Protein AF-A0A9D8QV80-F1 (afdb_monomer)

Mean predicted aligned error: 13.55 Å

Secondary structure (DSSP, 8-state):
----TTTT-TT-----SHHHHHHHHHHHSEEESS--SSTT-SHHHHS-GGGT--TT-S---HHHHHHHHHHTSSEEEEEEEGGGEEEEEEHHHHHHHHHHHHTSGGG---HHHHHHHHHHHHHSEEEHHHHHHHHT--HHHHHHHHHHHHHTTS-EEEEEEEEEETTTTEEEEEEEEEEE-THHHH---TTS---------------PPPPPPPPP--------------------------S----S---SSS------GGGSS-SS-HHHHHHHHHHHHHHH-TT--HHHHHHHH-

Sequence (298 aa):
MSIDKHAGNPFGVRVVNAESMLRAIREMGIVPFFENAIPGYSIEEMTPPEFWFDGDSDTLGPWDWKVDCVQSGDVAYGKFLWNGKAAFATAQWYRELMNYRRSLPKYEPDAAGRKILDYVDANGSIASKDIRRLLGLKKSGADAACARLQMQCRLLVGDIARVYRGPDLHYVGWQLATFCAPEGIVGGIPDQVGYDGIGGYDGKGGYDGKGGYDGKG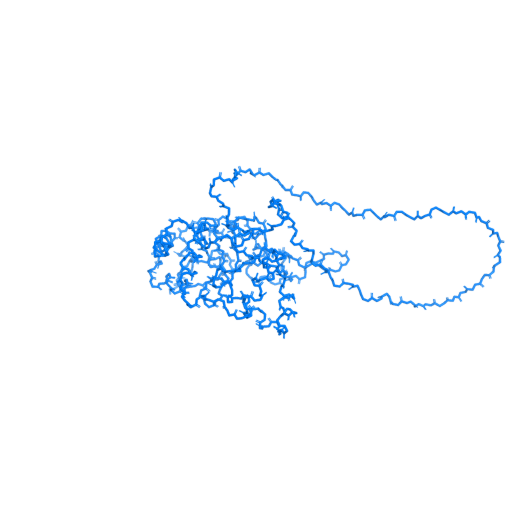GYDGKGGYDGKGGYDGKGGYDGMVGPCGKRPRLLGPGGFPFVDEEEQGPGHSPEESYRLLNAHIQSVAPAATPALIAKMLG

Radius of gyration: 24.13 Å; Cα contacts (8 Å, |Δi|>4): 401; chains: 1; bounding box: 84×47×61 Å

pLDDT: mean 72.85, std 26.46, range [24.66, 97.38]

Solvent-accessible surface area (backbone atoms only — not comparable to full-atom values): 18021 Å² total; per-residue (Å²): 132,83,76,64,75,63,81,39,44,70,76,72,62,65,34,84,50,39,67,44,42,45,50,48,37,62,75,53,26,59,35,34,47,47,78,59,81,36,72,36,54,15,52,46,56,29,27,59,70,77,47,77,71,56,92,84,53,98,65,80,26,67,86,52,26,50,39,58,38,43,69,69,54,63,43,48,36,38,22,50,28,40,95,53,36,47,28,39,19,25,36,72,52,42,37,30,51,30,39,33,37,60,73,38,81,90,41,62,73,51,76,71,42,46,56,52,49,55,46,22,59,78,61,54,46,46,39,66,73,51,47,18,62,77,68,74,38,57,68,70,55,31,54,50,49,51,31,52,33,14,55,25,52,58,34,27,54,59,46,58,42,81,39,58,47,73,99,80,57,44,72,70,88,44,72,50,53,29,31,17,48,43,56,85,61,49,51,69,60,99,85,69,77,82,92,71,87,86,77,84,81,74,80,82,71,80,82,76,76,83,74,83,82,82,87,80,83,90,80,90,80,83,85,87,80,90,82,83,85,86,79,84,76,75,80,78,76,76,81,76,78,67,78,74,81,77,63,89,71,78,81,64,94,73,60,75,68,87,65,61,80,79,79,72,40,89,80,66,55,38,69,54,26,49,50,50,52,52,54,49,48,29,74,59,29,80,81,40,44,74,69,37,46,50,57,44,61,94

Nearest PDB structures (foldseek):
  2a61-assembly2_C  TM=6.786E-01  e=1.295E-01  Thermotoga maritima
  2a61-assembly2_D  TM=6.559E-01  e=1.037E-01  Thermotoga maritima
  4zzl-assembly1_A  TM=5.709E-01  e=1.037E-01  Pseudomonas aeruginosa
  4zzl-assembly1_B  TM=5.914E-01  e=1.368E-01  Pseudomonas aeruginosa
  2nyx-assembly2_D  TM=5.599E-01  e=9.513E-01  Mycobacterium tuberculosis H37Rv

Structure (mmCIF, N/CA/C/O backbone):
data_AF-A0A9D8QV80-F1
#
_entry.id   AF-A0A9D8QV80-F1
#
loop_
_atom_site.group_PDB
_atom_site.id
_atom_site.type_symbol
_atom_site.label_atom_id
_atom_site.label_alt_id
_atom_site.label_comp_id
_atom_site.label_asym_id
_atom_site.label_entity_id
_atom_site.label_seq_id
_atom_site.pdbx_PDB_ins_code
_atom_site.Cartn_x
_atom_site.Cartn_y
_atom_site.Cartn_z
_atom_site.occupancy
_atom_site.B_iso_or_equiv
_atom_site.auth_seq_id
_atom_site.auth_comp_id
_atom_site.auth_asym_id
_atom_site.auth_atom_id
_atom_site.pdbx_PDB_model_num
ATOM 1 N N . MET A 1 1 ? 2.441 18.650 29.631 1.00 33.44 1 MET A N 1
ATOM 2 C CA . MET A 1 1 ? 1.947 17.261 29.566 1.00 33.44 1 MET A CA 1
ATOM 3 C C . MET A 1 1 ? 2.385 16.695 28.229 1.00 33.44 1 MET A C 1
ATOM 5 O O . MET A 1 1 ? 1.834 17.105 27.217 1.00 33.44 1 MET A O 1
ATOM 9 N N . SER A 1 2 ? 3.427 15.859 28.206 1.00 32.69 2 SER A N 1
ATOM 10 C CA . SER A 1 2 ? 3.715 15.049 27.018 1.00 32.69 2 SER A CA 1
ATOM 11 C C . SER A 1 2 ? 2.553 14.085 26.852 1.00 32.69 2 SER A C 1
ATOM 13 O O . SER A 1 2 ? 2.307 13.277 27.742 1.00 32.69 2 SER A O 1
ATOM 15 N N . ILE A 1 3 ? 1.812 14.216 25.756 1.00 37.91 3 ILE A N 1
ATOM 16 C CA . ILE A 1 3 ? 0.926 13.148 25.304 1.00 37.91 3 ILE A CA 1
ATOM 17 C C . ILE A 1 3 ? 1.865 11.993 24.973 1.00 37.91 3 ILE A C 1
ATOM 19 O O . ILE A 1 3 ? 2.746 12.140 24.125 1.00 37.91 3 ILE A O 1
ATOM 23 N N . ASP A 1 4 ? 1.749 10.904 25.721 1.00 41.00 4 ASP A N 1
ATOM 24 C CA . ASP A 1 4 ? 2.509 9.695 25.461 1.00 41.00 4 ASP A CA 1
ATOM 25 C C . ASP A 1 4 ? 2.092 9.176 24.079 1.00 41.00 4 ASP A C 1
ATOM 27 O O . ASP A 1 4 ? 0.971 8.703 23.887 1.00 41.00 4 ASP A O 1
ATOM 31 N N . LYS A 1 5 ? 2.966 9.361 23.084 1.00 43.28 5 LYS A N 1
ATOM 32 C CA . LYS A 1 5 ? 2.684 9.060 21.671 1.00 43.28 5 LYS A CA 1
ATOM 33 C C . LYS A 1 5 ? 2.485 7.560 21.427 1.00 43.28 5 LYS A C 1
ATOM 35 O O . LYS A 1 5 ? 2.023 7.173 20.362 1.00 43.28 5 LYS A O 1
ATOM 40 N N . HIS A 1 6 ? 2.794 6.728 22.421 1.00 45.84 6 HIS A N 1
ATOM 41 C CA . HIS A 1 6 ? 2.634 5.278 22.376 1.00 45.84 6 HIS A CA 1
ATOM 42 C C . HIS A 1 6 ? 1.339 4.785 23.038 1.00 45.84 6 HIS A C 1
ATOM 44 O O . HIS A 1 6 ? 0.992 3.614 22.891 1.00 45.84 6 HIS A O 1
ATOM 50 N N . ALA A 1 7 ? 0.577 5.663 23.704 1.00 43.72 7 ALA A N 1
ATOM 51 C CA . ALA A 1 7 ? -0.678 5.307 24.377 1.00 43.72 7 ALA A CA 1
ATOM 52 C C . ALA A 1 7 ? -1.831 4.951 23.414 1.00 43.72 7 ALA A C 1
ATOM 54 O O . ALA A 1 7 ? -2.926 4.615 23.861 1.00 43.72 7 ALA A O 1
ATOM 55 N N . GLY A 1 8 ? -1.598 5.035 22.100 1.00 51.31 8 GLY A N 1
ATOM 56 C CA . GLY A 1 8 ? -2.576 4.738 21.056 1.00 51.31 8 GLY A CA 1
ATOM 57 C C . GLY A 1 8 ? -2.435 3.368 20.400 1.00 51.31 8 GLY A C 1
ATOM 58 O O . GLY A 1 8 ? -3.256 3.071 19.546 1.00 51.31 8 GLY A O 1
ATOM 59 N N . ASN A 1 9 ? -1.431 2.549 20.747 1.00 60.12 9 ASN A N 1
ATOM 60 C CA . ASN A 1 9 ? -1.244 1.241 20.115 1.00 60.12 9 ASN A CA 1
ATOM 61 C C . ASN A 1 9 ? -2.362 0.278 20.553 1.00 60.12 9 ASN A C 1
ATOM 63 O O . ASN A 1 9 ? -2.325 -0.208 21.687 1.00 60.12 9 ASN A O 1
ATOM 67 N N . PRO A 1 10 ? -3.334 -0.034 19.682 1.00 55.81 10 PRO A N 1
ATOM 68 C CA . PRO A 1 10 ? -4.526 -0.768 20.090 1.00 55.81 10 PRO A CA 1
ATOM 69 C C . PRO A 1 10 ? -4.238 -2.233 20.457 1.00 55.81 10 PRO A C 1
ATOM 71 O O . PRO A 1 10 ? -5.075 -2.873 21.088 1.00 55.81 10 PRO A O 1
ATOM 74 N N . PHE A 1 11 ? -3.043 -2.746 20.133 1.00 56.25 11 PHE A N 1
ATOM 75 C CA . PHE A 1 11 ? -2.636 -4.130 20.397 1.00 56.25 11 PHE A CA 1
ATOM 76 C C . PHE A 1 11 ? -1.376 -4.274 21.257 1.00 56.25 11 PHE A C 1
ATOM 78 O O . PHE A 1 11 ? -0.951 -5.392 21.542 1.00 56.25 11 PHE A O 1
ATOM 85 N N . GLY A 1 12 ? -0.724 -3.171 21.635 1.00 67.50 12 GLY A N 1
ATOM 86 C CA . GLY A 1 12 ? 0.619 -3.226 22.224 1.00 67.50 12 GLY A CA 1
ATOM 87 C C . GLY A 1 12 ? 1.672 -3.852 21.291 1.00 67.50 12 GLY A C 1
ATOM 88 O O . GLY A 1 12 ? 2.722 -4.297 21.756 1.00 67.50 12 GLY A O 1
ATOM 89 N N . VAL A 1 13 ? 1.402 -3.912 19.980 1.00 75.62 13 VAL A N 1
ATOM 90 C CA . VAL A 1 13 ? 2.302 -4.498 18.979 1.00 75.62 13 VAL A CA 1
ATOM 91 C C . VAL A 1 13 ? 3.505 -3.591 18.777 1.00 75.62 13 VAL A C 1
ATOM 93 O O . VAL A 1 13 ? 3.387 -2.489 18.248 1.00 75.62 13 VAL A O 1
ATOM 96 N N . ARG A 1 14 ? 4.678 -4.055 19.201 1.00 88.69 14 ARG A N 1
ATOM 97 C CA . ARG A 1 14 ? 5.945 -3.350 19.001 1.00 88.69 14 ARG A CA 1
ATOM 98 C C . ARG A 1 14 ? 6.643 -3.922 17.770 1.00 88.69 14 ARG A C 1
ATOM 100 O O . ARG A 1 14 ? 7.025 -5.092 17.773 1.00 88.69 14 ARG A O 1
ATOM 107 N N . VAL A 1 15 ? 6.809 -3.104 16.736 1.00 92.94 15 VAL A N 1
ATOM 108 C CA . VAL A 1 15 ? 7.476 -3.498 15.489 1.00 92.94 15 VAL A CA 1
ATOM 109 C C . VAL A 1 15 ? 8.975 -3.239 15.627 1.00 92.94 15 VAL A C 1
ATOM 111 O O . VAL A 1 15 ? 9.398 -2.099 15.767 1.00 92.94 15 VAL A O 1
ATOM 114 N N . VAL A 1 16 ? 9.781 -4.299 15.638 1.00 92.75 16 VAL A N 1
ATOM 115 C CA . VAL A 1 16 ? 11.243 -4.242 15.871 1.00 92.75 16 VAL A CA 1
ATOM 116 C C . VAL A 1 16 ? 12.055 -5.052 14.858 1.00 92.75 16 VAL A C 1
ATOM 118 O O . VAL A 1 16 ? 13.277 -5.114 14.947 1.00 92.75 16 VAL A O 1
AT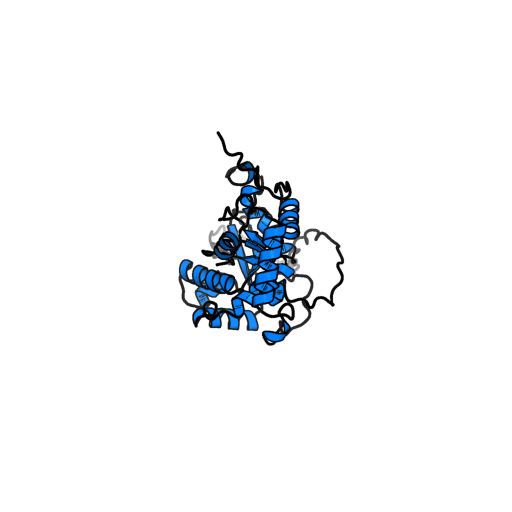OM 121 N N . ASN A 1 17 ? 11.375 -5.737 13.939 1.00 92.12 17 ASN A N 1
ATOM 122 C CA . ASN A 1 17 ? 11.943 -6.541 12.860 1.00 92.12 17 ASN A CA 1
ATOM 123 C C . ASN A 1 17 ? 10.845 -6.880 11.831 1.00 92.12 17 ASN A C 1
ATOM 125 O O . ASN A 1 17 ? 9.663 -6.601 12.050 1.00 92.12 17 ASN A O 1
ATOM 129 N N . ALA A 1 18 ? 11.213 -7.537 10.728 1.00 92.06 18 ALA A N 1
ATOM 130 C CA . ALA A 1 18 ? 10.261 -7.954 9.696 1.00 92.06 18 ALA A CA 1
ATOM 131 C C . ALA A 1 18 ? 9.165 -8.908 10.194 1.00 92.06 18 ALA A C 1
ATOM 133 O O . ALA A 1 18 ? 8.022 -8.797 9.762 1.00 92.06 18 ALA A O 1
ATOM 134 N N . GLU A 1 19 ? 9.474 -9.810 11.125 1.00 92.31 19 GLU A N 1
ATOM 135 C CA . GLU A 1 19 ? 8.496 -10.765 11.657 1.00 92.31 19 GLU A CA 1
ATOM 136 C C . GLU A 1 19 ? 7.396 -10.062 12.467 1.00 92.31 19 GLU A C 1
ATOM 138 O O . GLU A 1 19 ? 6.205 -10.264 12.224 1.00 92.31 19 GLU A O 1
ATOM 143 N N . SER A 1 20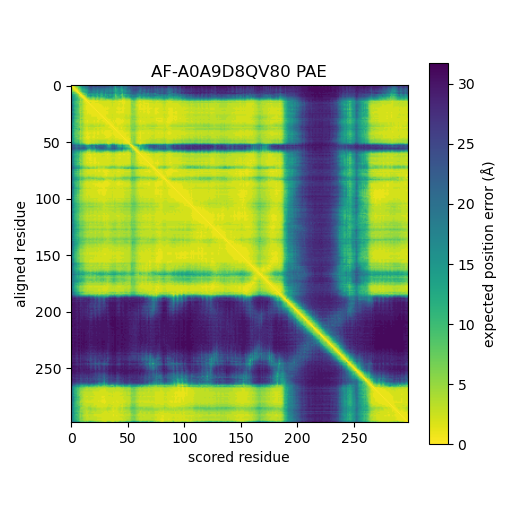 ? 7.786 -9.181 13.390 1.00 93.81 20 SER A N 1
ATOM 144 C CA . SER A 1 20 ? 6.852 -8.361 14.172 1.00 93.81 20 SER A CA 1
ATOM 145 C C . SER A 1 20 ? 6.070 -7.382 13.293 1.00 93.81 20 SER A C 1
ATOM 147 O O . SER A 1 20 ? 4.885 -7.163 13.541 1.00 93.81 20 SER A O 1
ATOM 149 N N . MET A 1 21 ? 6.682 -6.858 12.225 1.00 95.00 21 MET A N 1
ATOM 150 C CA . MET A 1 21 ? 5.995 -6.039 11.225 1.00 95.00 21 MET A CA 1
ATOM 151 C C . MET A 1 21 ? 4.931 -6.840 10.460 1.00 95.00 21 MET A C 1
ATOM 153 O O . MET A 1 21 ? 3.791 -6.392 10.344 1.00 95.00 21 MET A O 1
ATOM 157 N N . LEU A 1 22 ? 5.264 -8.041 9.979 1.00 92.62 22 LEU A N 1
ATOM 158 C CA . LEU A 1 22 ? 4.324 -8.917 9.276 1.00 92.62 22 LEU A CA 1
ATOM 159 C C . LEU A 1 22 ? 3.173 -9.359 10.186 1.00 92.62 22 LEU A C 1
ATOM 161 O O . LEU A 1 22 ? 2.017 -9.385 9.761 1.00 92.62 22 LEU A O 1
ATOM 165 N N . ARG A 1 23 ? 3.467 -9.649 11.458 1.00 91.69 23 ARG A N 1
ATOM 166 C CA . ARG A 1 23 ? 2.446 -9.920 12.475 1.00 91.69 23 ARG A CA 1
ATOM 167 C C . ARG A 1 23 ? 1.503 -8.728 12.655 1.00 91.69 23 ARG A C 1
ATOM 169 O O . ARG A 1 23 ? 0.293 -8.927 12.614 1.00 91.69 23 ARG A O 1
ATOM 176 N N . ALA A 1 24 ? 2.040 -7.511 12.775 1.00 93.44 24 ALA A N 1
ATOM 177 C CA . ALA A 1 24 ? 1.237 -6.292 12.875 1.00 93.44 24 ALA A CA 1
ATOM 178 C C . ALA A 1 24 ? 0.295 -6.134 11.670 1.00 93.44 24 ALA A C 1
ATOM 180 O O . ALA A 1 24 ? -0.893 -5.872 11.837 1.00 93.44 24 ALA A O 1
ATOM 181 N N . ILE A 1 25 ? 0.801 -6.366 10.453 1.00 94.38 25 ILE A N 1
ATOM 182 C CA . ILE A 1 25 ? 0.002 -6.313 9.219 1.00 94.38 25 ILE A CA 1
ATOM 183 C C . ILE A 1 25 ? -1.150 -7.325 9.262 1.00 94.38 25 ILE A C 1
ATOM 185 O O . ILE A 1 25 ? -2.280 -6.979 8.918 1.00 94.38 25 ILE A O 1
ATOM 189 N N . ARG A 1 26 ? -0.880 -8.563 9.691 1.00 90.69 26 ARG A N 1
ATOM 190 C CA . ARG A 1 26 ? -1.886 -9.632 9.764 1.00 90.69 26 ARG A CA 1
ATOM 191 C C . ARG A 1 26 ? -2.964 -9.357 10.811 1.00 90.69 26 ARG A C 1
ATOM 193 O O . ARG A 1 26 ? -4.135 -9.583 10.528 1.00 90.69 26 ARG A O 1
ATOM 200 N N . GLU A 1 27 ? -2.584 -8.850 11.981 1.00 90.00 27 GLU A N 1
ATOM 201 C CA . GLU A 1 27 ? -3.523 -8.527 13.064 1.00 90.00 27 GLU A CA 1
ATOM 202 C C . GLU A 1 27 ? -4.375 -7.291 12.733 1.00 90.00 27 GLU A C 1
ATOM 204 O O . GLU A 1 27 ? -5.587 -7.289 12.943 1.00 90.00 27 GLU A O 1
ATOM 209 N N . MET A 1 28 ? -3.769 -6.250 12.157 1.00 92.25 28 MET A N 1
ATOM 210 C CA . MET A 1 28 ? -4.477 -5.008 11.826 1.00 92.25 28 MET A CA 1
ATOM 211 C C . MET A 1 28 ? -5.274 -5.097 10.529 1.00 92.25 28 MET A C 1
ATOM 213 O O . MET A 1 28 ? -6.226 -4.341 10.336 1.00 92.25 28 MET A O 1
ATOM 217 N N . GLY A 1 29 ? -4.903 -5.996 9.622 1.00 93.75 29 GLY A N 1
ATOM 218 C CA . GLY A 1 29 ? -5.615 -6.251 8.380 1.00 93.75 29 GLY A CA 1
ATOM 219 C C . GLY A 1 29 ? -5.354 -5.232 7.270 1.00 93.75 29 GLY A C 1
ATOM 220 O O . GLY A 1 29 ? -5.040 -5.628 6.154 1.00 93.75 29 GLY A O 1
ATOM 221 N N . ILE A 1 30 ? -5.437 -3.935 7.561 1.00 95.25 30 ILE A N 1
ATOM 222 C CA . ILE A 1 30 ? -5.002 -2.840 6.685 1.00 95.25 30 ILE A CA 1
ATOM 223 C C . ILE A 1 30 ? -4.237 -1.827 7.528 1.00 95.25 30 ILE A C 1
ATOM 225 O O . ILE A 1 30 ? -4.759 -1.317 8.508 1.00 95.25 30 ILE A O 1
ATOM 229 N N . VAL A 1 31 ? -2.983 -1.542 7.185 1.00 95.38 31 VAL A N 1
ATOM 230 C CA . VAL A 1 31 ? -2.118 -0.710 8.026 1.00 95.38 31 VAL A CA 1
ATOM 231 C C . VAL A 1 31 ? -1.344 0.320 7.197 1.00 95.38 31 VAL A C 1
ATOM 233 O O . VAL A 1 31 ? -0.595 -0.037 6.280 1.00 95.38 31 VAL A O 1
ATOM 236 N N . PRO A 1 32 ? -1.508 1.619 7.493 1.00 96.06 32 PRO A N 1
ATOM 237 C CA . PRO A 1 32 ? -0.668 2.685 6.960 1.00 96.06 32 PRO A CA 1
ATOM 238 C C . PRO A 1 32 ? 0.801 2.491 7.347 1.00 96.06 32 PRO A C 1
ATOM 240 O O . PRO A 1 32 ? 1.122 2.154 8.484 1.00 96.06 32 PRO A O 1
ATOM 243 N N . PHE A 1 33 ? 1.721 2.747 6.418 1.00 95.62 33 PHE A N 1
ATOM 244 C CA . PHE A 1 33 ? 3.153 2.695 6.725 1.00 95.62 33 PHE A CA 1
ATOM 245 C C . PHE A 1 33 ? 3.595 3.875 7.606 1.00 95.62 33 PHE A C 1
ATOM 247 O O . PHE A 1 33 ? 4.462 3.710 8.455 1.00 95.62 33 PHE A O 1
ATOM 254 N N . PHE A 1 34 ? 2.957 5.034 7.426 1.00 93.94 34 PHE A N 1
ATOM 255 C CA . PHE A 1 34 ? 3.242 6.281 8.140 1.00 93.94 34 PHE A CA 1
ATOM 256 C C . PHE A 1 34 ? 2.053 6.749 8.975 1.00 93.94 34 PHE A C 1
ATOM 258 O O . PHE A 1 34 ? 0.907 6.383 8.678 1.00 93.94 34 PHE A O 1
ATOM 265 N N . GLU A 1 35 ? 2.326 7.638 9.930 1.00 92.19 35 GLU A N 1
ATOM 266 C CA . GLU A 1 35 ? 1.330 8.314 10.759 1.00 92.19 35 GLU A CA 1
ATOM 267 C C . GLU A 1 35 ? 0.197 8.886 9.892 1.00 92.19 35 GLU A C 1
ATOM 269 O O . GLU A 1 35 ? 0.385 9.399 8.772 1.00 92.19 35 GLU A O 1
ATOM 274 N N . ASN A 1 36 ? -1.033 8.764 10.384 1.00 91.06 36 ASN A N 1
ATOM 275 C CA . ASN A 1 36 ? -2.227 9.162 9.654 1.00 91.06 36 ASN A CA 1
ATOM 276 C C . ASN A 1 36 ? -3.262 9.832 10.570 1.00 91.06 36 ASN A C 1
ATOM 278 O O . ASN A 1 36 ? -2.940 10.344 11.630 1.00 91.06 36 ASN A O 1
ATOM 282 N N . ALA A 1 37 ? -4.504 9.939 10.097 1.00 88.25 37 ALA A N 1
ATOM 283 C CA . ALA A 1 37 ? -5.563 10.623 10.829 1.00 88.25 37 ALA A CA 1
ATOM 284 C C . ALA A 1 37 ? -6.061 9.842 12.063 1.00 88.25 37 ALA A C 1
ATOM 286 O O . ALA A 1 37 ? -6.698 10.439 12.925 1.00 88.25 37 ALA A O 1
ATOM 287 N N . ILE A 1 38 ? -5.806 8.534 12.123 1.00 91.00 38 ILE A N 1
ATOM 288 C CA . ILE A 1 38 ? -6.145 7.636 13.225 1.00 91.00 38 ILE A CA 1
ATOM 289 C C . ILE A 1 38 ? -4.878 7.461 14.084 1.00 91.00 38 ILE A C 1
ATOM 291 O O . ILE A 1 38 ? -3.922 6.851 13.605 1.00 91.00 38 ILE A O 1
ATOM 295 N N . PRO A 1 39 ? -4.850 7.988 15.323 1.00 88.62 39 PRO A N 1
ATOM 296 C CA . PRO A 1 39 ? -3.681 7.889 16.197 1.00 88.62 39 PRO A CA 1
ATOM 297 C C . PRO A 1 39 ? -3.342 6.443 16.563 1.00 88.62 39 PRO A C 1
ATOM 299 O O . PRO A 1 39 ? -4.241 5.647 16.835 1.00 88.62 39 PRO A O 1
ATOM 302 N N . GLY A 1 40 ? -2.050 6.123 16.612 1.00 88.31 40 GLY A N 1
ATOM 303 C CA . GLY A 1 40 ? -1.524 4.800 16.951 1.00 88.31 40 GLY A CA 1
ATOM 304 C C . GLY A 1 40 ? -1.767 3.729 15.885 1.00 88.31 40 GLY A C 1
ATOM 305 O O . GLY A 1 40 ? -1.532 2.550 16.145 1.00 88.31 40 GLY A O 1
ATOM 306 N N . TYR A 1 41 ? -2.239 4.116 14.695 1.00 92.06 41 TYR A N 1
ATOM 307 C CA . TYR A 1 41 ? -2.668 3.200 13.640 1.00 92.06 41 TYR A CA 1
ATOM 308 C C . TYR A 1 41 ? -1.727 3.242 12.435 1.00 92.06 41 TYR A C 1
ATOM 310 O O . TYR A 1 41 ? -2.145 3.497 11.307 1.00 92.06 41 TYR A O 1
ATOM 318 N N . SER A 1 42 ? -0.433 3.024 12.657 1.00 94.62 42 SER A N 1
ATOM 319 C CA . SER A 1 42 ? 0.555 2.944 11.580 1.00 94.62 42 SER A CA 1
ATOM 320 C C . SER A 1 42 ? 1.791 2.148 11.985 1.00 94.62 42 SER A C 1
ATOM 322 O O . SER A 1 42 ? 2.101 2.026 13.170 1.00 94.62 42 SER A O 1
ATOM 324 N N . ILE A 1 43 ? 2.522 1.623 10.994 1.00 95.38 43 ILE A N 1
ATOM 325 C CA . ILE A 1 43 ? 3.827 0.984 11.232 1.00 95.38 43 ILE A CA 1
ATOM 326 C C . ILE A 1 43 ? 4.777 1.966 11.922 1.00 95.38 43 ILE A C 1
ATOM 328 O O . ILE A 1 43 ? 5.438 1.582 12.880 1.00 95.38 43 ILE A O 1
ATOM 332 N N . GLU A 1 44 ? 4.811 3.225 11.481 1.00 93.81 44 GLU A N 1
ATOM 333 C CA . GLU A 1 44 ? 5.606 4.292 12.095 1.00 93.81 44 GLU A CA 1
ATOM 334 C C . GLU A 1 44 ? 5.364 4.436 13.597 1.00 93.81 44 GLU A C 1
ATOM 336 O O . GLU A 1 44 ? 6.315 4.343 14.367 1.00 93.81 44 GLU A O 1
ATOM 341 N N . GLU A 1 45 ? 4.111 4.567 14.027 1.00 92.38 45 GLU A N 1
ATOM 342 C CA . GLU A 1 45 ? 3.775 4.777 15.442 1.00 92.38 45 GLU A CA 1
ATOM 343 C C . GLU A 1 45 ? 3.999 3.528 16.316 1.00 92.38 45 GLU A C 1
ATOM 345 O O . GLU A 1 45 ? 4.252 3.643 17.518 1.00 92.38 45 GLU A O 1
ATOM 350 N N . MET A 1 46 ? 3.933 2.332 15.720 1.00 92.44 46 MET A N 1
ATOM 351 C CA . MET A 1 46 ? 4.228 1.054 16.385 1.00 92.44 46 MET A CA 1
ATOM 352 C C . MET A 1 46 ? 5.722 0.703 16.410 1.00 92.44 46 MET A C 1
ATOM 354 O O . MET A 1 46 ? 6.120 -0.259 17.078 1.00 92.44 46 MET A O 1
ATOM 358 N N . THR A 1 47 ? 6.547 1.446 15.674 1.00 92.75 47 THR A N 1
ATOM 359 C CA . THR A 1 47 ? 7.978 1.181 15.552 1.00 92.75 47 THR A CA 1
ATOM 360 C C . THR A 1 47 ? 8.757 2.150 16.439 1.00 92.75 47 THR A C 1
ATOM 362 O O . THR A 1 47 ? 8.577 3.364 16.335 1.00 92.75 47 THR A O 1
ATOM 365 N N . PRO A 1 48 ? 9.658 1.651 17.296 1.00 89.81 48 PRO A N 1
ATOM 366 C CA . PRO A 1 48 ? 10.527 2.507 18.087 1.00 89.81 48 PRO A CA 1
ATOM 367 C C . PRO A 1 48 ? 11.371 3.459 17.208 1.00 89.81 48 PRO A C 1
ATOM 369 O O . PRO A 1 48 ? 11.888 3.019 16.175 1.00 89.81 48 PRO A O 1
ATOM 372 N N . PRO A 1 49 ? 11.524 4.749 17.577 1.00 87.88 49 PRO A N 1
ATOM 373 C CA . PRO A 1 49 ? 12.201 5.743 16.738 1.00 87.88 49 PRO A CA 1
ATOM 374 C C . PRO A 1 49 ? 13.633 5.379 16.327 1.00 87.88 49 PRO A C 1
ATOM 376 O O . PRO A 1 49 ? 14.072 5.803 15.258 1.00 87.88 49 PRO A O 1
ATOM 379 N N . GLU A 1 50 ? 14.337 4.575 17.132 1.00 86.00 50 GLU A N 1
ATOM 380 C CA . GLU A 1 50 ? 15.695 4.097 16.848 1.00 86.00 50 GLU A CA 1
ATOM 381 C C . GLU A 1 50 ? 15.807 3.324 15.521 1.00 86.00 50 GLU A C 1
ATOM 383 O O . GLU A 1 50 ? 16.852 3.341 14.883 1.00 86.00 50 GLU A O 1
ATOM 388 N N . PHE A 1 51 ? 14.722 2.714 15.033 1.00 87.19 51 PHE A N 1
ATOM 389 C CA . PHE A 1 51 ? 14.743 1.972 13.768 1.00 87.19 51 PHE A CA 1
ATOM 390 C C . PHE A 1 51 ? 14.457 2.828 12.523 1.00 87.19 51 PHE A C 1
ATOM 392 O O . PHE A 1 51 ? 14.571 2.324 11.404 1.00 87.19 51 PHE A O 1
ATOM 399 N N . TRP A 1 52 ? 14.056 4.099 12.670 1.00 82.94 52 TRP A N 1
ATOM 400 C CA . TRP A 1 52 ? 13.690 4.953 11.530 1.00 82.94 52 TRP A CA 1
ATOM 401 C C . TRP A 1 52 ? 14.837 5.820 10.997 1.00 82.94 52 TRP A C 1
ATOM 403 O O . TRP A 1 52 ? 14.788 6.196 9.823 1.00 82.94 52 TRP A O 1
ATOM 413 N N . PHE A 1 53 ? 15.846 6.150 11.816 1.00 66.00 53 PHE A N 1
ATOM 414 C CA . PHE A 1 53 ? 16.806 7.216 11.483 1.00 66.00 53 PHE A CA 1
ATOM 415 C C . PHE A 1 53 ? 18.277 6.984 11.858 1.00 66.00 53 PHE A C 1
ATOM 417 O O . PHE A 1 53 ? 19.043 7.948 11.861 1.00 66.00 53 PHE A O 1
ATOM 424 N N . ASP A 1 54 ? 18.728 5.746 12.049 1.00 53.91 54 ASP A N 1
ATOM 425 C CA . ASP A 1 54 ? 20.165 5.486 12.195 1.00 53.91 54 ASP A CA 1
ATOM 426 C C . ASP A 1 54 ? 20.806 5.262 10.823 1.00 53.91 54 ASP A C 1
ATOM 428 O O . ASP A 1 54 ? 21.037 4.139 10.380 1.00 53.91 54 ASP A O 1
ATOM 432 N N . GLY A 1 55 ? 21.101 6.371 10.138 1.00 50.09 55 GLY A N 1
ATOM 433 C CA . GLY A 1 55 ? 21.783 6.418 8.836 1.00 50.09 55 GLY A CA 1
ATOM 434 C C . GLY A 1 55 ? 23.232 5.910 8.828 1.00 50.09 55 GLY A C 1
ATOM 435 O O . GLY A 1 55 ? 23.957 6.222 7.888 1.00 50.09 55 GLY A O 1
ATOM 436 N N . ASP A 1 56 ? 23.645 5.174 9.862 1.00 52.19 56 ASP A 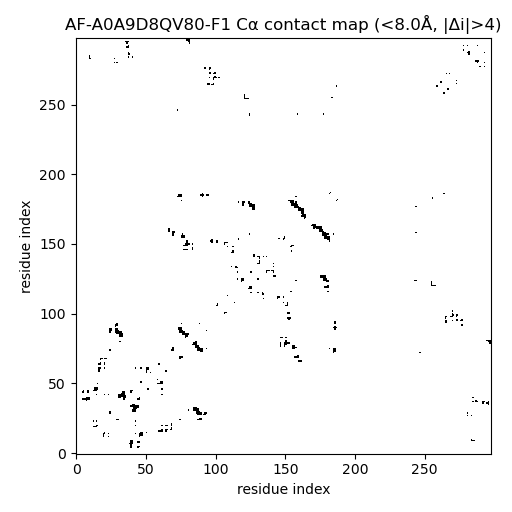N 1
ATOM 437 C CA . ASP A 1 56 ? 25.017 4.702 10.074 1.00 52.19 56 ASP A CA 1
ATOM 438 C C . ASP A 1 56 ? 25.091 3.354 10.824 1.00 52.19 56 ASP A C 1
ATOM 440 O O . ASP A 1 56 ? 26.145 2.976 11.327 1.00 52.19 56 ASP A O 1
ATOM 444 N N . SER A 1 57 ? 23.978 2.617 10.945 1.00 54.19 57 SER A N 1
ATOM 445 C CA . SER A 1 57 ? 23.983 1.310 11.614 1.00 54.19 57 SER A CA 1
ATOM 446 C C . SER A 1 57 ? 23.725 0.176 10.625 1.00 54.19 57 SER A C 1
ATOM 448 O O . SER A 1 57 ? 22.854 0.282 9.765 1.00 54.19 57 SER A O 1
ATOM 450 N N . ASP A 1 58 ? 24.410 -0.955 10.812 1.00 63.72 58 ASP A N 1
ATOM 451 C CA . ASP A 1 58 ? 24.096 -2.250 10.179 1.00 63.72 58 ASP A CA 1
ATOM 452 C C . ASP A 1 58 ? 22.678 -2.770 10.536 1.00 63.72 58 ASP A C 1
ATOM 454 O O . ASP A 1 58 ? 22.299 -3.897 10.203 1.00 63.72 58 ASP A O 1
ATOM 458 N N . THR A 1 59 ? 21.878 -1.970 11.246 1.00 73.94 59 THR A N 1
ATOM 459 C CA . THR A 1 59 ? 20.534 -2.308 11.692 1.00 73.94 59 THR A CA 1
ATOM 460 C C . THR A 1 59 ? 19.534 -1.989 10.592 1.00 73.94 59 THR A C 1
ATOM 462 O O . THR A 1 59 ? 19.295 -0.837 10.238 1.00 73.94 59 THR A O 1
ATOM 465 N N . LEU A 1 60 ? 18.901 -3.036 10.071 1.00 83.38 60 LEU A N 1
ATOM 466 C CA . LEU A 1 60 ? 17.779 -2.902 9.149 1.00 83.38 60 LEU A CA 1
ATOM 467 C C . LEU A 1 60 ? 16.598 -2.217 9.848 1.00 83.38 60 LEU A C 1
ATOM 469 O O . LEU A 1 60 ? 16.252 -2.593 10.967 1.00 83.38 60 LEU A O 1
ATOM 473 N N . GLY A 1 61 ? 15.955 -1.272 9.162 1.00 90.00 61 GLY A N 1
ATOM 474 C CA . GLY A 1 61 ? 14.749 -0.590 9.642 1.00 90.00 61 GLY A CA 1
ATOM 475 C C . GLY A 1 61 ? 13.481 -0.992 8.877 1.00 90.00 61 GLY A C 1
ATOM 476 O O . GLY A 1 61 ? 13.526 -1.850 7.990 1.00 90.00 61 GLY A O 1
ATOM 477 N N . PRO A 1 62 ? 12.335 -0.328 9.123 1.00 92.31 62 PRO A N 1
ATOM 478 C CA . PRO A 1 62 ? 11.062 -0.605 8.444 1.00 92.31 62 PRO A CA 1
ATOM 479 C C . PRO A 1 62 ? 11.139 -0.549 6.917 1.00 92.31 62 PRO A C 1
ATOM 481 O O . PRO A 1 62 ? 10.431 -1.278 6.218 1.00 92.31 62 PRO A O 1
ATOM 484 N N . TRP A 1 63 ? 12.014 0.306 6.379 1.00 89.56 63 TRP A N 1
ATOM 485 C CA . TRP A 1 63 ? 12.272 0.383 4.944 1.00 89.56 63 TRP A CA 1
ATOM 486 C C . TRP A 1 63 ? 12.921 -0.870 4.375 1.00 89.56 63 TRP A C 1
ATOM 488 O O . TRP A 1 63 ? 12.712 -1.168 3.202 1.00 89.56 63 TRP A O 1
ATOM 498 N N . ASP A 1 64 ? 13.670 -1.613 5.171 1.00 89.38 64 ASP A N 1
ATOM 499 C CA . ASP A 1 64 ? 14.254 -2.876 4.754 1.00 89.38 64 ASP A CA 1
ATOM 500 C C . ASP A 1 64 ? 13.317 -4.030 5.074 1.00 89.38 64 ASP A C 1
ATOM 502 O O . ASP A 1 64 ? 13.121 -4.884 4.217 1.00 89.38 64 ASP A O 1
ATOM 506 N N . TRP A 1 65 ? 12.669 -4.023 6.239 1.00 92.44 65 TRP A N 1
ATOM 507 C CA . TRP A 1 65 ? 11.723 -5.062 6.657 1.00 92.44 65 TRP A CA 1
ATOM 508 C C . TRP A 1 65 ? 10.512 -5.193 5.733 1.00 92.44 65 TRP A C 1
ATOM 510 O O . TRP A 1 65 ? 9.987 -6.293 5.548 1.00 92.44 65 TRP A O 1
ATOM 520 N N . LYS A 1 66 ? 10.080 -4.095 5.092 1.00 93.19 66 LYS A N 1
ATOM 521 C CA . LYS A 1 66 ? 9.024 -4.165 4.070 1.00 93.19 66 LYS A CA 1
ATOM 522 C C . LYS A 1 66 ? 9.383 -5.095 2.912 1.00 93.19 66 LYS A C 1
ATOM 524 O O . LYS A 1 66 ? 8.468 -5.613 2.287 1.00 93.19 66 LYS A O 1
ATOM 529 N N . VAL A 1 67 ? 10.670 -5.284 2.599 1.00 90.12 67 VAL A N 1
ATOM 530 C CA . VAL A 1 67 ? 11.094 -6.189 1.522 1.00 90.12 67 VAL A CA 1
ATOM 531 C C . VAL A 1 67 ? 10.686 -7.609 1.878 1.00 90.12 67 VAL A C 1
ATOM 533 O O . VAL A 1 67 ? 9.990 -8.256 1.103 1.00 90.12 67 VAL A O 1
ATOM 536 N N . ASP A 1 68 ? 11.022 -8.032 3.092 1.00 89.69 68 ASP A N 1
ATOM 537 C CA . ASP A 1 68 ? 10.720 -9.372 3.585 1.00 89.69 68 ASP A CA 1
ATOM 538 C C . ASP A 1 68 ? 9.198 -9.565 3.752 1.00 89.69 68 ASP A C 1
ATOM 540 O O . ASP A 1 68 ? 8.664 -10.617 3.409 1.00 89.69 68 ASP A O 1
ATOM 544 N N . CYS A 1 69 ? 8.469 -8.520 4.172 1.00 90.88 69 CYS A N 1
ATOM 545 C CA . CYS A 1 69 ? 7.001 -8.545 4.229 1.00 90.88 69 CYS A CA 1
ATOM 546 C C . CYS A 1 69 ? 6.357 -8.671 2.840 1.00 90.88 69 CYS A C 1
ATOM 548 O O . CYS A 1 69 ? 5.388 -9.391 2.685 1.00 90.88 69 CYS A O 1
ATOM 550 N N . VAL A 1 70 ? 6.857 -7.986 1.808 1.00 88.31 70 VAL A N 1
ATOM 551 C CA . VAL A 1 70 ? 6.320 -8.137 0.439 1.00 88.31 70 VAL A CA 1
ATOM 552 C C . VAL A 1 70 ? 6.637 -9.526 -0.119 1.00 88.31 70 VAL A C 1
ATOM 554 O O . VAL A 1 70 ? 5.816 -10.132 -0.810 1.00 88.31 70 VAL A O 1
ATOM 557 N N . GLN A 1 71 ? 7.820 -10.046 0.203 1.00 84.94 71 GLN A N 1
ATOM 558 C CA . GLN A 1 71 ? 8.288 -11.348 -0.259 1.00 84.94 71 GLN A CA 1
ATOM 559 C C . GLN A 1 71 ? 7.640 -12.534 0.471 1.00 84.94 71 GLN A C 1
ATOM 561 O O . GLN A 1 71 ? 7.710 -13.647 -0.049 1.00 84.94 71 GLN A O 1
ATOM 566 N N . SER A 1 72 ? 6.948 -12.322 1.601 1.00 82.00 72 SER A N 1
ATOM 567 C CA . SER A 1 72 ? 6.141 -13.374 2.244 1.00 82.00 72 SER A CA 1
ATOM 568 C C . SER A 1 72 ? 5.006 -13.870 1.342 1.00 82.00 72 SER A C 1
ATOM 570 O O . SER A 1 72 ? 4.589 -15.020 1.451 1.00 82.00 72 SER A O 1
ATOM 572 N N . GLY A 1 73 ? 4.540 -13.023 0.416 1.00 73.88 73 GLY A N 1
ATOM 573 C CA . GLY A 1 73 ? 3.601 -13.383 -0.647 1.00 73.88 73 GLY A CA 1
ATOM 574 C C . GLY A 1 73 ? 2.121 -13.375 -0.258 1.00 73.88 73 GLY A C 1
ATOM 575 O O . GLY A 1 73 ? 1.291 -13.596 -1.133 1.00 73.88 73 GLY A O 1
ATOM 576 N N . ASP A 1 74 ? 1.781 -13.092 1.000 1.00 74.94 74 ASP A N 1
ATOM 577 C CA . ASP A 1 74 ? 0.410 -13.120 1.536 1.00 74.94 74 ASP A CA 1
ATOM 578 C C . ASP A 1 74 ? -0.163 -11.733 1.886 1.00 74.94 74 ASP A C 1
ATOM 580 O O . ASP A 1 74 ? -1.307 -11.619 2.338 1.00 74.94 74 ASP A O 1
ATOM 584 N N . VAL A 1 75 ? 0.607 -10.663 1.658 1.00 89.31 75 VAL A N 1
ATOM 585 C CA . VAL A 1 75 ? 0.194 -9.279 1.924 1.00 89.31 75 VAL A CA 1
ATOM 586 C C . VAL A 1 75 ? 0.313 -8.400 0.680 1.00 89.31 75 VAL A C 1
ATOM 588 O O . VAL A 1 75 ? 1.255 -8.488 -0.106 1.00 89.31 75 VAL A O 1
ATOM 591 N N . ALA A 1 76 ? -0.654 -7.505 0.512 1.00 94.31 76 ALA A N 1
ATOM 592 C CA . ALA A 1 76 ? -0.623 -6.434 -0.466 1.00 94.31 76 ALA A CA 1
ATOM 593 C C . ALA A 1 76 ? 0.228 -5.271 0.054 1.00 94.31 76 ALA A C 1
ATOM 595 O O . ALA A 1 76 ? 0.059 -4.841 1.194 1.00 94.31 76 ALA A O 1
ATOM 596 N N . TYR A 1 77 ? 1.081 -4.708 -0.802 1.00 96.44 77 TYR A N 1
ATOM 597 C CA . TYR A 1 77 ? 1.837 -3.487 -0.519 1.00 96.44 77 TYR A CA 1
ATOM 598 C C . TYR A 1 77 ? 1.723 -2.490 -1.669 1.00 96.44 77 TYR A C 1
ATOM 600 O O . TYR A 1 77 ? 1.867 -2.836 -2.845 1.00 96.44 77 TYR A O 1
ATOM 608 N N . GLY A 1 78 ? 1.486 -1.225 -1.331 1.00 96.31 78 GLY A N 1
ATOM 609 C CA . GLY A 1 78 ? 1.412 -0.164 -2.323 1.00 96.31 78 GLY A CA 1
ATOM 610 C C . GLY A 1 78 ? 0.913 1.163 -1.772 1.00 96.31 78 GLY A C 1
ATOM 611 O O . GLY A 1 78 ? 0.688 1.340 -0.578 1.00 96.31 78 GLY A O 1
ATOM 612 N N . LYS A 1 79 ? 0.746 2.124 -2.676 1.00 95.94 79 LYS A N 1
ATOM 613 C CA . LYS A 1 79 ? 0.235 3.471 -2.402 1.00 95.94 79 LYS A CA 1
ATOM 614 C C . LYS A 1 79 ? -1.270 3.526 -2.619 1.00 95.94 79 LYS A C 1
ATOM 616 O O . LYS A 1 79 ? -1.732 4.119 -3.589 1.00 95.94 79 LYS A O 1
ATOM 621 N N . PHE A 1 80 ? -2.011 2.850 -1.749 1.00 95.38 80 PHE A N 1
ATOM 622 C CA . PHE A 1 80 ? -3.463 2.720 -1.854 1.00 95.38 80 PHE A CA 1
ATOM 623 C C . PHE A 1 80 ? -4.211 3.365 -0.681 1.00 95.38 80 PHE A C 1
ATOM 625 O O . PHE A 1 80 ? -5.355 3.010 -0.440 1.00 95.38 80 PHE A O 1
ATOM 632 N N . LEU A 1 81 ? -3.621 4.320 0.041 1.00 94.56 81 LEU A N 1
ATOM 633 C CA . LEU A 1 81 ? -4.326 5.155 1.025 1.00 94.56 81 LEU A CA 1
ATOM 634 C C . LEU A 1 81 ? -4.282 6.635 0.643 1.00 94.56 81 LEU A C 1
ATOM 636 O O . LEU A 1 81 ? -3.464 7.042 -0.186 1.00 94.56 81 LEU A O 1
ATOM 640 N N . TRP A 1 82 ? -5.152 7.443 1.260 1.00 88.06 82 TRP A N 1
ATOM 641 C CA . TRP A 1 82 ? -5.319 8.866 0.954 1.00 88.06 82 TRP A CA 1
ATOM 642 C C . TRP A 1 82 ? -3.989 9.599 0.747 1.00 88.06 82 TRP A C 1
ATOM 644 O O . TRP A 1 82 ? -3.027 9.425 1.499 1.00 88.06 82 TRP A O 1
ATOM 654 N N . ASN A 1 83 ? -3.957 10.445 -0.286 1.00 85.50 83 ASN A N 1
ATOM 655 C CA . ASN A 1 83 ? -2.773 11.181 -0.730 1.00 85.50 83 ASN A CA 1
ATOM 656 C C . ASN A 1 83 ? -1.596 10.288 -1.188 1.00 85.50 83 ASN A C 1
ATOM 658 O O . ASN A 1 83 ? -0.439 10.701 -1.141 1.00 85.50 83 ASN A O 1
ATOM 662 N N . GLY A 1 84 ? -1.874 9.053 -1.621 1.00 82.75 84 GLY A N 1
ATOM 663 C CA . GLY A 1 84 ? -0.856 8.122 -2.115 1.00 82.75 84 GLY A CA 1
ATOM 664 C C . GLY A 1 84 ? 0.088 7.621 -1.021 1.00 82.75 84 GLY A C 1
ATOM 665 O O . GLY A 1 84 ? 1.253 7.320 -1.305 1.00 82.75 84 GLY A O 1
ATOM 666 N N . LYS A 1 85 ? -0.388 7.554 0.229 1.00 90.69 85 LYS A N 1
ATOM 667 C CA . LYS A 1 85 ? 0.380 6.998 1.348 1.00 90.69 85 LYS A CA 1
ATOM 668 C C . LYS A 1 85 ? 0.592 5.497 1.153 1.00 90.69 85 LYS A C 1
ATOM 670 O O . LYS A 1 85 ? -0.306 4.785 0.702 1.00 90.69 85 LYS A O 1
ATOM 675 N N . ALA A 1 86 ? 1.800 5.039 1.484 1.00 95.06 86 ALA A N 1
ATOM 676 C CA . ALA A 1 86 ? 2.146 3.625 1.457 1.00 95.06 86 ALA A CA 1
ATOM 677 C C . ALA A 1 86 ? 1.403 2.879 2.569 1.00 95.06 86 ALA A C 1
ATOM 679 O O . ALA A 1 86 ? 1.251 3.402 3.675 1.00 95.06 86 ALA A O 1
ATOM 680 N N . ALA A 1 87 ? 0.958 1.669 2.266 1.00 97.25 87 ALA A N 1
ATOM 681 C CA . ALA A 1 87 ? 0.218 0.831 3.185 1.00 97.25 87 ALA A CA 1
ATOM 682 C C . ALA A 1 87 ? 0.420 -0.645 2.866 1.00 97.25 87 ALA A C 1
ATOM 684 O O . ALA A 1 87 ? 0.806 -1.013 1.751 1.00 97.25 87 ALA A O 1
ATOM 685 N N . PHE A 1 88 ? 0.111 -1.458 3.866 1.00 97.38 88 PHE A N 1
ATOM 686 C CA . PHE A 1 88 ? -0.050 -2.891 3.738 1.00 97.38 88 PHE A CA 1
ATOM 687 C C . PHE A 1 88 ? -1.505 -3.284 3.955 1.00 97.38 88 PHE A C 1
ATOM 689 O O . PHE A 1 88 ? -2.241 -2.593 4.659 1.00 97.38 88 PHE A O 1
ATOM 696 N N . ALA A 1 89 ? -1.912 -4.400 3.366 1.00 96.12 89 ALA A N 1
ATOM 697 C CA . ALA A 1 89 ? -3.179 -5.038 3.678 1.00 96.12 89 ALA A CA 1
ATOM 698 C C . ALA A 1 89 ? -3.067 -6.555 3.515 1.00 96.12 89 ALA A C 1
ATOM 700 O O . ALA A 1 89 ? -2.344 -7.031 2.643 1.00 96.12 89 ALA A O 1
ATOM 701 N N . THR A 1 90 ? -3.793 -7.323 4.318 1.00 92.06 90 THR A N 1
ATOM 702 C CA . THR A 1 90 ? -3.995 -8.749 4.049 1.00 92.06 90 THR A CA 1
ATOM 703 C C . THR A 1 90 ? -4.888 -8.922 2.822 1.00 92.06 90 THR A C 1
ATOM 705 O O . THR A 1 90 ? -5.612 -8.000 2.427 1.00 92.06 90 THR A O 1
ATOM 708 N N . ALA A 1 91 ? -4.865 -10.113 2.217 1.00 86.31 91 ALA A N 1
ATOM 709 C CA . ALA A 1 91 ? -5.703 -10.412 1.057 1.00 86.31 91 ALA A CA 1
ATOM 710 C C . ALA A 1 91 ? -7.191 -10.120 1.317 1.00 86.31 91 ALA A C 1
ATOM 712 O O . ALA A 1 91 ? -7.835 -9.486 0.486 1.00 86.31 91 ALA A O 1
ATOM 713 N N . GLN A 1 92 ? -7.703 -10.504 2.491 1.00 86.88 92 GLN A N 1
ATOM 714 C CA . GLN A 1 92 ? -9.089 -10.259 2.897 1.00 86.88 92 GLN A CA 1
ATOM 715 C C . GLN A 1 92 ? -9.451 -8.770 2.806 1.00 86.88 92 GLN A C 1
ATOM 717 O O . GLN A 1 92 ? -10.331 -8.393 2.039 1.00 86.88 92 GLN A O 1
ATOM 722 N N . TRP A 1 93 ? -8.742 -7.902 3.531 1.00 93.06 93 TRP A N 1
ATOM 723 C CA . TRP A 1 93 ? -9.108 -6.482 3.605 1.00 93.06 93 TRP A CA 1
ATOM 724 C C . TRP A 1 93 ? -8.771 -5.707 2.336 1.00 93.06 93 TRP A C 1
ATOM 726 O O . TRP A 1 93 ? -9.447 -4.731 2.008 1.00 93.06 93 TRP A O 1
ATOM 736 N N . TYR A 1 94 ? -7.765 -6.150 1.580 1.00 94.19 94 TYR A N 1
ATOM 737 C CA . TYR A 1 94 ? -7.501 -5.563 0.274 1.00 94.19 94 TYR A CA 1
ATOM 738 C C . TYR A 1 94 ? -8.625 -5.862 -0.727 1.00 94.19 94 TYR A C 1
ATOM 740 O O . TYR A 1 94 ? -8.980 -4.972 -1.498 1.00 94.19 94 TYR A O 1
ATOM 748 N N . ARG A 1 95 ? -9.220 -7.067 -0.706 1.00 90.69 95 ARG A N 1
ATOM 749 C CA . ARG A 1 95 ? -10.375 -7.406 -1.561 1.00 90.69 95 ARG A CA 1
ATOM 750 C C . ARG A 1 95 ? -11.583 -6.531 -1.259 1.00 90.69 95 ARG A C 1
ATOM 752 O O . ARG A 1 95 ? -12.207 -6.041 -2.196 1.00 90.69 95 ARG A O 1
ATOM 759 N N . GLU A 1 96 ? -11.858 -6.263 0.016 1.00 92.44 96 GLU A N 1
ATOM 760 C CA . GLU A 1 96 ? -12.924 -5.329 0.395 1.00 92.44 96 GLU A CA 1
ATOM 761 C C . GLU A 1 96 ? -12.677 -3.929 -0.177 1.00 92.44 96 GLU A C 1
ATOM 763 O O . GLU A 1 96 ? -13.568 -3.298 -0.750 1.00 92.44 96 GLU A O 1
ATOM 768 N N . LEU A 1 97 ? -11.435 -3.444 -0.075 1.00 94.94 97 LEU A N 1
ATOM 769 C CA . LEU A 1 97 ? -11.071 -2.124 -0.586 1.00 94.94 97 LEU A CA 1
ATOM 770 C C . LEU A 1 97 ? -11.156 -2.070 -2.111 1.00 94.94 97 LEU A C 1
ATOM 772 O O . LEU A 1 97 ? -11.608 -1.072 -2.670 1.00 94.94 97 LEU A O 1
ATOM 776 N N . MET A 1 98 ? -10.730 -3.142 -2.773 1.00 92.94 98 MET A N 1
ATOM 777 C CA . MET A 1 98 ? -10.796 -3.300 -4.217 1.00 92.94 98 MET A CA 1
ATOM 778 C C . MET A 1 98 ? -12.243 -3.283 -4.713 1.00 92.94 98 MET A C 1
ATOM 780 O O . MET A 1 98 ? -12.544 -2.501 -5.613 1.00 92.94 98 MET A O 1
ATOM 784 N N . ASN A 1 99 ? -13.131 -4.067 -4.093 1.00 91.69 99 ASN A N 1
ATOM 785 C CA . ASN A 1 99 ? -14.554 -4.124 -4.435 1.00 91.69 99 ASN A CA 1
ATOM 786 C C . ASN A 1 99 ? -15.222 -2.751 -4.281 1.00 91.69 99 ASN A C 1
ATOM 788 O O . ASN A 1 99 ? -15.870 -2.254 -5.200 1.00 91.69 99 ASN A O 1
ATOM 792 N N . TYR A 1 100 ? -14.985 -2.082 -3.147 1.00 93.44 100 TYR A N 1
ATOM 793 C CA . TYR A 1 100 ? -15.532 -0.748 -2.909 1.00 93.44 100 TYR A CA 1
ATOM 794 C C . TYR A 1 100 ? -14.983 0.306 -3.875 1.00 93.44 100 TYR A C 1
ATOM 796 O O . TYR A 1 100 ? -15.729 1.137 -4.377 1.00 93.44 100 TYR A O 1
ATOM 804 N N . ARG A 1 101 ? -13.673 0.324 -4.142 1.00 93.44 101 ARG A N 1
ATOM 805 C CA . ARG A 1 101 ? -13.091 1.382 -4.977 1.00 93.44 101 ARG A CA 1
ATOM 806 C C . ARG A 1 101 ? -13.393 1.211 -6.451 1.00 93.44 101 ARG A C 1
ATOM 808 O O . ARG A 1 101 ? -13.666 2.207 -7.112 1.00 93.44 101 ARG A O 1
ATOM 815 N N . ARG A 1 102 ? -13.338 -0.010 -6.978 1.00 93.19 102 ARG A N 1
ATOM 816 C CA . ARG A 1 102 ? -13.576 -0.232 -8.408 1.00 93.19 102 ARG A CA 1
ATOM 817 C C . ARG A 1 102 ? -15.025 0.066 -8.813 1.00 93.19 102 ARG A C 1
ATOM 819 O O . ARG A 1 102 ? -15.247 0.364 -9.976 1.00 93.19 102 ARG A O 1
ATOM 826 N N . SER A 1 103 ? -15.971 0.111 -7.868 1.00 92.44 103 SER A N 1
ATOM 827 C CA . SER A 1 103 ? -17.349 0.545 -8.145 1.00 92.44 103 SER A CA 1
ATOM 828 C C . SER A 1 103 ? -17.519 2.065 -8.301 1.00 92.44 103 SER A C 1
ATOM 830 O O . SER A 1 103 ? -18.554 2.526 -8.784 1.00 92.44 103 SER A O 1
ATOM 832 N N . LEU A 1 104 ? -16.534 2.878 -7.892 1.00 92.38 104 LEU A N 1
ATOM 833 C CA . LEU A 1 104 ? -16.662 4.336 -7.892 1.00 92.38 104 LEU A CA 1
ATOM 834 C C . LEU A 1 104 ? -16.091 4.950 -9.183 1.00 92.38 104 LEU A C 1
ATOM 836 O O . LEU A 1 104 ? -14.898 4.789 -9.451 1.00 92.38 104 LEU A O 1
ATOM 840 N N . PRO A 1 105 ? -16.845 5.812 -9.899 1.00 92.94 105 PRO A N 1
ATOM 841 C CA . PRO A 1 105 ? -16.390 6.418 -11.159 1.00 92.94 105 PRO A CA 1
ATOM 842 C C . PRO A 1 105 ? -15.077 7.211 -11.066 1.00 92.94 105 PRO A C 1
ATOM 844 O O . PRO A 1 105 ? -14.351 7.357 -12.047 1.00 92.94 105 PRO A O 1
ATOM 847 N N . LYS A 1 106 ? -14.737 7.735 -9.878 1.00 92.44 106 LYS A N 1
ATOM 848 C CA . LYS A 1 106 ? -13.477 8.469 -9.648 1.00 92.44 106 LYS A CA 1
ATOM 849 C C . LYS A 1 106 ? -12.226 7.587 -9.773 1.00 92.44 106 LYS A C 1
ATOM 851 O O . LYS A 1 106 ? -11.127 8.123 -9.909 1.00 92.44 106 LYS A O 1
ATOM 856 N N . TYR A 1 107 ? -12.374 6.263 -9.703 1.00 92.44 107 TYR A N 1
ATOM 857 C CA . TYR A 1 107 ? -11.271 5.305 -9.760 1.00 92.44 107 TYR A CA 1
ATOM 858 C C . TYR A 1 107 ? -11.110 4.624 -11.126 1.00 92.44 107 TYR A C 1
ATOM 860 O O . TYR A 1 107 ? -10.404 3.623 -11.249 1.00 92.44 107 TYR A O 1
ATOM 868 N N . GLU A 1 108 ? -11.654 5.230 -12.177 1.00 92.38 108 GLU A N 1
ATOM 869 C CA . GLU A 1 108 ? -11.433 4.781 -13.547 1.00 92.38 108 GLU A CA 1
ATOM 870 C C . GLU A 1 108 ? -9.992 5.050 -14.026 1.00 92.38 108 GLU A C 1
ATOM 872 O O . GLU A 1 108 ? -9.448 6.148 -13.822 1.00 92.38 108 GLU A O 1
ATOM 877 N N . PRO A 1 109 ? -9.321 4.077 -14.670 1.00 95.19 109 PRO A N 1
ATOM 878 C CA . PRO A 1 109 ? -8.003 4.302 -15.242 1.00 95.19 109 PRO A CA 1
ATOM 879 C C . PRO A 1 109 ? -8.085 5.290 -16.414 1.00 95.19 109 PRO A C 1
ATOM 881 O O . PRO A 1 109 ? -8.993 5.249 -17.244 1.00 95.19 109 PRO A O 1
ATOM 884 N N . ASP A 1 110 ? -7.100 6.180 -16.526 1.00 95.62 110 ASP A N 1
ATOM 885 C CA . ASP A 1 110 ? -6.928 7.015 -17.718 1.00 95.62 110 ASP A CA 1
ATOM 886 C C . ASP A 1 110 ? -6.229 6.237 -18.855 1.00 95.62 110 ASP A C 1
ATOM 888 O O . ASP A 1 110 ? -5.910 5.053 -18.733 1.00 95.62 110 ASP A O 1
ATOM 892 N N . ALA A 1 111 ? -5.958 6.903 -19.981 1.00 95.94 111 ALA A N 1
ATOM 893 C CA . ALA A 1 111 ? -5.306 6.270 -21.131 1.00 95.94 111 ALA A CA 1
ATOM 894 C C . ALA A 1 111 ? -3.890 5.743 -20.824 1.00 95.94 111 ALA A C 1
ATOM 896 O O . ALA A 1 111 ? -3.485 4.721 -21.373 1.00 95.94 111 ALA A O 1
ATOM 897 N N . ALA A 1 112 ? -3.133 6.420 -19.956 1.00 95.62 112 ALA A N 1
ATOM 898 C CA . ALA A 1 112 ? -1.814 5.952 -19.535 1.00 95.62 112 ALA A CA 1
ATOM 899 C C . ALA A 1 112 ? -1.926 4.734 -18.607 1.00 95.62 112 ALA A C 1
ATOM 901 O O . ALA A 1 112 ? -1.145 3.795 -18.725 1.00 95.62 112 ALA A O 1
ATOM 902 N N . GLY A 1 113 ? -2.922 4.746 -17.719 1.00 96.31 113 GLY A N 1
ATOM 903 C CA . GLY A 1 113 ? -3.247 3.651 -16.820 1.00 96.31 113 GLY A CA 1
ATOM 904 C C . GLY A 1 113 ? -3.621 2.393 -17.589 1.00 96.31 113 GLY A C 1
ATOM 905 O O . GLY A 1 113 ? -3.015 1.356 -17.354 1.00 96.31 113 GLY A O 1
ATOM 906 N N . ARG A 1 114 ? -4.528 2.506 -18.568 1.00 96.38 114 ARG A N 1
ATOM 907 C CA . ARG A 1 114 ? -4.914 1.390 -19.447 1.00 96.38 114 ARG A CA 1
ATOM 908 C C . ARG A 1 114 ? -3.710 0.750 -20.138 1.00 96.38 114 ARG A C 1
ATOM 910 O O . ARG A 1 114 ? -3.519 -0.443 -19.997 1.00 96.38 114 ARG A O 1
ATOM 917 N N . LYS A 1 115 ? -2.808 1.544 -20.729 1.00 97.12 115 LYS A N 1
ATOM 918 C CA . LYS A 1 115 ? -1.574 1.010 -21.343 1.00 97.12 115 LYS A CA 1
ATOM 919 C C . LYS A 1 115 ? -0.701 0.207 -20.374 1.00 97.12 115 LYS A C 1
ATOM 921 O O . LYS A 1 115 ? -0.090 -0.775 -20.781 1.00 97.12 115 LYS A O 1
ATOM 926 N N . ILE A 1 116 ? -0.588 0.649 -19.117 1.00 95.44 116 ILE A N 1
ATOM 927 C CA . ILE A 1 116 ? 0.157 -0.097 -18.092 1.00 95.44 116 ILE A CA 1
ATOM 928 C C . ILE A 1 116 ? -0.564 -1.410 -17.781 1.00 95.44 116 ILE A C 1
ATOM 930 O O . ILE A 1 116 ? 0.095 -2.442 -17.708 1.00 95.44 116 ILE A O 1
ATOM 934 N N . LEU A 1 117 ? -1.887 -1.372 -17.604 1.00 93.69 117 LEU A N 1
ATOM 935 C CA . LEU A 1 117 ? -2.688 -2.559 -17.303 1.00 93.69 117 LEU A CA 1
ATOM 936 C C . LEU A 1 117 ? -2.632 -3.579 -18.447 1.00 93.69 117 LEU A C 1
ATOM 938 O O . LEU A 1 117 ? -2.324 -4.730 -18.173 1.00 93.69 117 LEU A O 1
ATOM 942 N N . ASP A 1 118 ? -2.781 -3.152 -19.704 1.00 91.75 118 ASP A N 1
ATOM 943 C CA . ASP A 1 118 ? -2.653 -4.015 -20.889 1.00 91.75 118 ASP A CA 1
ATOM 944 C C . ASP A 1 118 ? -1.270 -4.688 -20.950 1.00 91.75 118 ASP A C 1
ATOM 946 O O . ASP A 1 118 ? -1.132 -5.865 -21.280 1.00 91.75 118 ASP A O 1
ATOM 950 N N . TYR A 1 119 ? -0.210 -3.945 -20.606 1.00 92.31 119 TYR A N 1
ATOM 951 C CA . TYR A 1 119 ? 1.136 -4.509 -20.538 1.00 92.31 119 TYR A CA 1
ATOM 952 C C . TYR A 1 119 ? 1.251 -5.551 -19.422 1.00 92.31 119 TYR A C 1
ATOM 954 O O . TYR A 1 119 ? 1.848 -6.606 -19.634 1.00 92.31 119 TYR A O 1
ATOM 962 N N . VAL A 1 120 ? 0.735 -5.248 -18.229 1.00 88.19 120 VAL A N 1
ATOM 963 C CA . VAL A 1 120 ? 0.784 -6.152 -17.073 1.00 88.19 120 VAL A CA 1
ATOM 964 C C . VAL A 1 120 ? -0.031 -7.414 -17.333 1.00 88.19 120 VAL A C 1
ATOM 966 O O . VAL A 1 120 ? 0.446 -8.487 -16.994 1.00 88.19 120 VAL A O 1
ATOM 969 N N . ASP A 1 121 ? -1.184 -7.310 -17.985 1.00 83.00 121 ASP A N 1
ATOM 970 C CA . ASP A 1 121 ? -2.002 -8.455 -18.396 1.00 83.00 121 ASP A CA 1
ATOM 971 C C . ASP A 1 121 ? -1.220 -9.376 -19.351 1.00 83.00 121 ASP A C 1
ATOM 973 O O . ASP A 1 121 ? -1.071 -10.573 -19.114 1.00 83.00 121 ASP A O 1
ATOM 977 N N . ALA A 1 122 ? -0.566 -8.798 -20.364 1.00 83.62 122 ALA A N 1
ATOM 978 C CA . ALA A 1 122 ? 0.210 -9.567 -21.334 1.00 83.62 122 ALA A CA 1
ATOM 979 C C . ALA A 1 122 ? 1.533 -10.151 -20.787 1.00 83.62 122 ALA A C 1
ATOM 981 O O . ALA A 1 122 ? 2.022 -11.156 -21.306 1.00 83.62 122 ALA A O 1
ATOM 982 N N . ASN A 1 123 ? 2.156 -9.517 -19.786 1.00 84.44 123 ASN A N 1
ATOM 983 C CA . ASN A 1 123 ? 3.524 -9.842 -19.340 1.00 84.44 123 ASN A CA 1
ATOM 984 C C . ASN A 1 123 ? 3.618 -10.293 -17.870 1.00 84.44 123 ASN A C 1
ATOM 986 O O . ASN A 1 123 ? 4.702 -10.644 -17.399 1.00 84.44 123 ASN A O 1
ATOM 990 N N . GLY A 1 124 ? 2.517 -10.255 -17.124 1.00 83.75 124 GLY A N 1
ATOM 991 C CA . GLY A 1 124 ? 2.417 -10.556 -15.694 1.00 83.75 124 GLY A CA 1
ATOM 992 C C . GLY A 1 124 ? 2.897 -9.434 -14.764 1.00 83.75 124 GLY A C 1
ATOM 993 O O . GLY A 1 124 ? 2.291 -9.190 -13.719 1.00 83.75 124 GLY A O 1
ATOM 994 N N . SER A 1 125 ? 3.982 -8.732 -15.108 1.00 88.69 125 SER A N 1
ATOM 995 C CA . SER A 1 125 ? 4.494 -7.622 -14.298 1.00 88.69 125 SER A CA 1
ATOM 996 C C . SER A 1 125 ? 5.270 -6.578 -15.100 1.00 88.69 125 SER A C 1
ATOM 998 O O . SER A 1 125 ? 5.667 -6.795 -16.245 1.00 88.69 125 SER A O 1
ATOM 1000 N N . ILE A 1 126 ? 5.492 -5.413 -14.489 1.00 89.00 126 ILE A N 1
ATOM 1001 C CA . ILE A 1 126 ? 6.232 -4.298 -15.088 1.00 89.00 126 ILE A CA 1
ATOM 1002 C C . ILE A 1 126 ? 7.115 -3.593 -14.052 1.00 89.00 126 ILE A C 1
ATOM 1004 O O . ILE A 1 126 ? 6.681 -3.300 -12.939 1.00 89.00 126 ILE A O 1
ATOM 1008 N N . ALA A 1 127 ? 8.368 -3.285 -14.394 1.00 89.44 127 ALA A N 1
ATOM 1009 C CA . ALA A 1 127 ? 9.243 -2.499 -13.521 1.00 89.44 127 ALA A CA 1
ATOM 1010 C C . ALA A 1 127 ? 9.036 -0.989 -13.730 1.00 89.44 127 ALA A C 1
ATOM 1012 O O . ALA A 1 127 ? 8.714 -0.538 -14.832 1.00 89.44 127 ALA A O 1
ATOM 1013 N N . SER A 1 128 ? 9.334 -0.160 -12.718 1.00 85.38 128 SER A N 1
ATOM 1014 C CA . SER A 1 128 ? 9.206 1.309 -12.834 1.00 85.38 128 SER A CA 1
ATOM 1015 C C . SER A 1 128 ? 9.980 1.895 -14.022 1.00 85.38 128 SER A C 1
ATOM 1017 O O . SER A 1 128 ? 9.581 2.905 -14.603 1.00 85.38 128 SER A O 1
ATOM 1019 N N . LYS A 1 129 ? 11.113 1.281 -14.394 1.00 87.06 129 LYS A N 1
ATOM 1020 C CA . LYS A 1 129 ? 11.918 1.708 -15.548 1.00 87.06 129 LYS A CA 1
ATOM 1021 C C . LYS A 1 129 ? 11.210 1.472 -16.883 1.00 87.06 129 LYS A C 1
ATOM 1023 O O . LYS A 1 129 ? 11.371 2.287 -17.790 1.00 87.06 129 LYS A O 1
ATOM 1028 N N . ASP A 1 130 ? 10.417 0.412 -16.971 1.00 90.50 130 ASP A N 1
ATOM 1029 C CA . ASP A 1 130 ? 9.726 0.013 -18.191 1.00 90.50 130 ASP A CA 1
ATOM 1030 C C . ASP A 1 130 ? 8.442 0.821 -18.368 1.00 90.50 130 ASP A C 1
ATOM 1032 O O . ASP A 1 130 ? 8.133 1.208 -19.487 1.00 90.50 130 ASP A O 1
ATOM 1036 N N . ILE A 1 131 ? 7.793 1.249 -17.277 1.00 92.38 131 ILE A N 1
ATOM 1037 C CA . ILE A 1 131 ? 6.684 2.222 -17.324 1.00 92.38 131 ILE A CA 1
ATOM 1038 C C . ILE A 1 131 ? 7.136 3.547 -17.948 1.00 92.38 131 ILE A C 1
ATOM 1040 O O . ILE A 1 131 ? 6.444 4.107 -18.801 1.00 92.38 131 ILE A O 1
ATOM 1044 N N . ARG A 1 132 ? 8.325 4.044 -17.573 1.00 93.62 132 ARG A N 1
ATOM 1045 C CA . ARG A 1 132 ? 8.901 5.260 -18.179 1.00 93.62 132 ARG A CA 1
ATOM 1046 C C . ARG A 1 132 ? 9.070 5.110 -19.687 1.00 93.62 132 ARG A C 1
ATOM 1048 O O . ARG A 1 132 ? 8.750 6.036 -20.425 1.00 93.62 132 ARG A O 1
ATOM 1055 N N . ARG A 1 133 ? 9.565 3.952 -20.132 1.00 94.75 133 ARG A N 1
ATOM 1056 C CA . ARG A 1 133 ? 9.777 3.648 -21.551 1.00 94.75 133 ARG A CA 1
ATOM 1057 C C . ARG A 1 133 ? 8.451 3.496 -22.295 1.00 94.75 133 ARG A C 1
ATOM 1059 O O . ARG A 1 133 ? 8.292 4.102 -23.346 1.00 94.75 133 ARG A O 1
ATOM 1066 N N . LEU A 1 134 ? 7.510 2.748 -21.722 1.00 94.31 134 LEU A N 1
ATOM 1067 C CA . LEU A 1 134 ? 6.188 2.471 -22.282 1.00 94.31 134 LEU A CA 1
ATOM 1068 C C . LEU A 1 134 ? 5.388 3.754 -22.529 1.00 94.31 134 LEU A C 1
ATOM 1070 O O . LEU A 1 134 ? 4.727 3.891 -23.554 1.00 94.31 134 LEU A O 1
ATOM 1074 N N . LEU A 1 135 ? 5.455 4.700 -21.589 1.00 94.50 135 LEU A N 1
ATOM 1075 C CA . LEU A 1 135 ? 4.680 5.938 -21.650 1.00 94.50 135 LEU A CA 1
ATOM 1076 C C . LEU A 1 135 ? 5.465 7.140 -22.192 1.00 94.50 135 LEU A C 1
ATOM 1078 O O . LEU A 1 135 ? 4.879 8.205 -22.375 1.00 94.50 135 LEU A O 1
ATOM 1082 N N . GLY A 1 136 ? 6.775 7.008 -22.418 1.00 94.44 136 GLY A N 1
ATOM 1083 C CA . GLY A 1 136 ? 7.637 8.138 -22.781 1.00 94.44 136 GLY A CA 1
ATOM 1084 C C . GLY A 1 136 ? 7.709 9.218 -21.691 1.00 94.44 136 GLY A C 1
ATOM 1085 O O . GLY A 1 136 ? 7.831 10.402 -21.998 1.00 94.44 136 GLY A O 1
ATOM 1086 N N . LEU A 1 137 ? 7.598 8.832 -20.413 1.00 92.38 137 LEU A N 1
ATOM 1087 C CA . LEU A 1 137 ? 7.518 9.755 -19.276 1.00 92.38 137 LEU A CA 1
ATOM 1088 C C . LEU A 1 137 ? 8.827 9.843 -18.486 1.00 92.38 137 LEU A C 1
ATOM 1090 O O . LEU A 1 137 ? 9.586 8.882 -18.346 1.00 92.38 137 LEU A O 1
ATOM 1094 N N . LYS A 1 138 ? 9.043 11.007 -17.861 1.00 92.62 138 LYS A N 1
ATOM 1095 C CA . LYS A 1 138 ? 10.040 11.168 -16.792 1.00 92.62 138 LYS A CA 1
ATOM 1096 C C . LYS A 1 138 ? 9.647 10.336 -15.565 1.00 92.62 138 LYS A C 1
ATOM 1098 O O . LYS A 1 138 ? 8.485 9.975 -15.389 1.00 92.62 138 LYS A O 1
ATOM 1103 N N . LYS A 1 139 ? 10.617 10.092 -14.674 1.00 89.12 139 LYS A N 1
ATOM 1104 C CA . LYS A 1 139 ? 10.432 9.304 -13.441 1.00 89.12 139 LYS A CA 1
ATOM 1105 C C . LYS A 1 139 ? 9.205 9.731 -12.629 1.00 89.12 139 LYS A C 1
ATOM 1107 O O . LYS A 1 139 ? 8.376 8.884 -12.337 1.00 89.12 139 LYS A O 1
ATOM 1112 N N . SER A 1 140 ? 9.052 11.023 -12.344 1.00 91.19 140 SER A N 1
ATOM 1113 C CA . SER A 1 140 ? 7.915 11.532 -11.564 1.00 91.19 140 SER A CA 1
ATOM 1114 C C . SER A 1 140 ? 6.556 11.244 -12.209 1.00 91.19 140 SER A C 1
ATOM 1116 O O . SER A 1 140 ? 5.608 10.916 -11.505 1.00 91.19 140 SER A O 1
ATOM 1118 N N . GLY A 1 141 ? 6.458 11.322 -13.540 1.00 92.44 141 GLY A N 1
ATOM 1119 C CA . GLY A 1 141 ? 5.226 11.016 -14.271 1.00 92.44 141 GLY A CA 1
ATOM 1120 C C . GLY A 1 141 ? 4.872 9.529 -14.229 1.00 92.44 141 GLY A C 1
ATOM 1121 O O . GLY A 1 141 ? 3.716 9.183 -14.004 1.00 92.44 141 GLY A O 1
ATOM 1122 N N . ALA A 1 142 ? 5.869 8.652 -14.382 1.00 92.25 142 ALA A N 1
ATOM 1123 C CA . ALA A 1 142 ? 5.676 7.212 -14.226 1.00 92.25 142 ALA A CA 1
ATOM 1124 C C . ALA A 1 142 ? 5.258 6.854 -12.790 1.00 92.25 142 ALA A C 1
ATOM 1126 O O . ALA A 1 142 ? 4.271 6.149 -12.604 1.00 92.25 142 ALA A O 1
ATOM 1127 N N . ASP A 1 143 ? 5.943 7.404 -11.782 1.00 91.00 143 ASP A N 1
ATOM 1128 C CA . ASP A 1 143 ? 5.625 7.168 -10.370 1.00 91.00 143 ASP A CA 1
ATOM 1129 C C . ASP A 1 143 ? 4.199 7.644 -10.023 1.00 91.00 143 ASP A C 1
ATOM 1131 O O . ASP A 1 143 ? 3.489 6.974 -9.270 1.00 91.00 143 ASP A O 1
ATOM 1135 N N . ALA A 1 144 ? 3.750 8.765 -10.603 1.00 93.38 144 ALA A N 1
ATOM 1136 C CA . ALA A 1 144 ? 2.386 9.270 -10.446 1.00 93.38 144 ALA A CA 1
ATOM 1137 C C . ALA A 1 144 ? 1.339 8.363 -11.117 1.00 93.38 144 ALA A C 1
ATOM 1139 O O . ALA A 1 144 ? 0.299 8.089 -10.517 1.00 93.38 144 ALA A O 1
ATOM 1140 N N . ALA A 1 145 ? 1.617 7.852 -12.322 1.00 95.00 145 ALA A N 1
ATOM 1141 C CA . ALA A 1 145 ? 0.741 6.890 -12.994 1.00 95.00 145 ALA A CA 1
ATOM 1142 C C . ALA A 1 145 ? 0.603 5.591 -12.178 1.00 95.00 145 ALA A C 1
ATOM 1144 O O . ALA A 1 145 ? -0.514 5.119 -11.962 1.00 95.00 145 ALA A O 1
ATOM 1145 N N . CYS A 1 146 ? 1.713 5.071 -11.636 1.00 94.69 146 CYS A N 1
ATOM 1146 C CA . CYS A 1 146 ? 1.691 3.919 -10.732 1.00 94.69 146 CYS A CA 1
ATOM 1147 C C . CYS A 1 146 ? 0.884 4.195 -9.467 1.00 94.69 146 CYS A C 1
ATOM 1149 O O . CYS A 1 146 ? 0.126 3.337 -9.024 1.00 94.69 146 CYS A O 1
ATOM 1151 N N . ALA A 1 147 ? 1.088 5.354 -8.836 1.00 94.69 147 ALA A N 1
ATOM 1152 C CA . ALA A 1 147 ? 0.398 5.705 -7.599 1.00 94.69 147 ALA A CA 1
ATOM 1153 C C . ALA A 1 147 ? -1.114 5.827 -7.825 1.00 94.69 147 ALA A C 1
ATOM 1155 O O . ALA A 1 147 ? -1.893 5.347 -7.009 1.00 94.69 147 ALA A O 1
ATOM 1156 N N . ARG A 1 148 ? -1.536 6.390 -8.963 1.00 95.38 148 ARG A N 1
ATOM 1157 C CA . ARG A 1 148 ? -2.952 6.458 -9.333 1.00 95.38 148 ARG A CA 1
ATOM 1158 C C . ARG A 1 148 ? -3.558 5.068 -9.524 1.00 95.38 148 ARG A C 1
ATOM 1160 O O . ARG A 1 148 ? -4.607 4.807 -8.953 1.00 95.38 148 ARG A O 1
ATOM 1167 N N . LEU A 1 149 ? -2.895 4.164 -10.248 1.00 96.88 149 LEU A N 1
ATOM 1168 C CA . LEU A 1 149 ? -3.383 2.786 -10.409 1.00 96.88 149 LEU A CA 1
ATOM 1169 C C . LEU A 1 149 ? -3.418 2.003 -9.082 1.00 96.88 149 LEU A C 1
ATOM 1171 O O . LEU A 1 149 ? -4.338 1.220 -8.856 1.00 96.88 149 LEU A O 1
ATOM 1175 N N . GLN A 1 150 ? -2.455 2.236 -8.184 1.00 96.81 150 GLN A N 1
ATOM 1176 C CA . GLN A 1 150 ? -2.468 1.661 -6.832 1.00 96.81 150 GLN A CA 1
ATOM 1177 C C . GLN A 1 150 ? -3.647 2.183 -6.006 1.00 96.81 150 GLN A C 1
ATOM 1179 O O . GLN A 1 150 ? -4.347 1.393 -5.377 1.00 96.81 150 GLN A O 1
ATOM 1184 N N . MET A 1 151 ? -3.930 3.487 -6.063 1.00 95.50 151 MET A N 1
ATOM 1185 C CA . MET A 1 151 ? -5.115 4.074 -5.427 1.00 95.50 151 MET A CA 1
ATOM 1186 C C . MET A 1 151 ? -6.424 3.498 -5.965 1.00 95.50 151 MET A C 1
ATOM 1188 O O . MET A 1 151 ? -7.364 3.325 -5.200 1.00 95.50 151 MET A O 1
ATOM 1192 N N . GLN A 1 152 ? -6.467 3.163 -7.253 1.00 94.81 152 GLN A N 1
ATOM 1193 C CA . GLN A 1 152 ? -7.608 2.519 -7.912 1.00 94.81 152 GLN A CA 1
ATOM 1194 C C . GLN A 1 152 ? -7.731 1.022 -7.583 1.00 94.81 152 GLN A C 1
ATOM 1196 O O . GLN A 1 152 ? -8.634 0.361 -8.083 1.00 94.81 152 GLN A O 1
ATOM 1201 N N . CYS A 1 153 ? -6.817 0.469 -6.776 1.00 94.81 153 CYS A N 1
ATOM 1202 C CA . CYS A 1 153 ? -6.716 -0.963 -6.512 1.00 94.81 153 CYS A CA 1
ATOM 1203 C C . CYS A 1 153 ? -6.611 -1.796 -7.800 1.00 94.81 153 CYS A C 1
ATOM 1205 O O . CYS A 1 153 ? -7.207 -2.862 -7.891 1.00 94.81 153 CYS A O 1
ATOM 1207 N N . ARG A 1 154 ? -5.889 -1.304 -8.819 1.00 94.12 154 ARG A N 1
ATOM 1208 C CA . ARG A 1 154 ? -5.648 -2.003 -10.104 1.00 94.12 154 ARG A CA 1
ATOM 1209 C C . ARG A 1 154 ? -4.187 -2.396 -10.315 1.00 94.12 154 ARG A C 1
ATOM 1211 O O . ARG A 1 154 ? -3.858 -3.079 -11.275 1.00 94.12 154 ARG A O 1
ATOM 1218 N N . LEU A 1 155 ? -3.303 -1.960 -9.424 1.00 94.44 155 LEU A N 1
ATOM 1219 C CA . LEU A 1 155 ? -1.880 -2.266 -9.472 1.00 94.44 155 LEU A CA 1
ATOM 1220 C C . LEU A 1 155 ? -1.342 -2.370 -8.044 1.00 94.44 155 LEU A C 1
ATOM 1222 O O . LEU A 1 155 ? -1.701 -1.560 -7.193 1.00 94.44 155 LEU A O 1
ATOM 1226 N N . LEU A 1 156 ? -0.463 -3.330 -7.785 1.00 94.31 156 LEU A N 1
ATOM 1227 C CA . LEU A 1 156 ? 0.258 -3.480 -6.519 1.00 94.31 156 LEU A CA 1
ATOM 1228 C C . LEU A 1 156 ? 1.752 -3.631 -6.771 1.00 94.31 156 LEU A C 1
ATOM 1230 O O . LEU A 1 156 ? 2.171 -3.941 -7.886 1.00 94.31 156 LEU A O 1
ATOM 1234 N N . VAL A 1 157 ? 2.561 -3.417 -5.733 1.00 93.50 157 VAL A N 1
ATOM 1235 C CA . VAL A 1 157 ? 3.959 -3.854 -5.756 1.00 93.50 157 VAL A CA 1
ATOM 1236 C C . VAL A 1 157 ? 3.959 -5.380 -5.689 1.00 93.50 157 VAL A C 1
ATOM 1238 O O . VAL A 1 157 ? 3.551 -5.956 -4.686 1.00 93.50 157 VAL A O 1
ATOM 1241 N N . GLY A 1 158 ? 4.370 -6.019 -6.782 1.00 86.56 158 GLY A N 1
ATOM 1242 C CA . GLY A 1 158 ? 4.398 -7.476 -6.913 1.00 86.56 158 GLY A CA 1
ATOM 1243 C C . GLY A 1 158 ? 5.629 -8.108 -6.282 1.00 86.56 158 GLY A C 1
ATOM 1244 O O . GLY A 1 158 ? 5.532 -9.167 -5.670 1.00 86.56 158 GLY A O 1
ATOM 1245 N N . ASP A 1 159 ? 6.770 -7.438 -6.424 1.00 85.38 159 ASP A N 1
ATOM 1246 C CA . ASP A 1 159 ? 8.039 -7.824 -5.819 1.00 85.38 159 ASP A CA 1
ATOM 1247 C C . ASP A 1 159 ? 8.899 -6.575 -5.608 1.00 85.38 159 ASP A C 1
ATOM 1249 O O . ASP A 1 159 ? 8.772 -5.575 -6.329 1.00 85.38 159 ASP A O 1
ATOM 1253 N N . ILE A 1 160 ? 9.785 -6.640 -4.625 1.00 87.69 160 ILE A N 1
ATOM 1254 C CA . ILE A 1 160 ? 10.755 -5.605 -4.315 1.00 87.69 160 ILE A CA 1
ATOM 1255 C C . ILE A 1 160 ? 12.086 -6.267 -3.974 1.00 87.69 160 ILE A C 1
ATOM 1257 O O . ILE A 1 160 ? 12.159 -7.155 -3.135 1.00 87.69 160 ILE A O 1
ATOM 1261 N N . ALA A 1 161 ? 13.153 -5.820 -4.625 1.00 84.25 161 ALA A N 1
ATOM 1262 C CA . ALA A 1 161 ? 14.487 -6.357 -4.406 1.00 84.25 161 ALA A CA 1
ATOM 1263 C C . ALA A 1 161 ? 15.429 -5.271 -3.895 1.00 84.25 161 ALA A C 1
ATOM 1265 O O . ALA A 1 161 ? 15.450 -4.150 -4.417 1.00 84.25 161 ALA A O 1
ATOM 1266 N N . ARG A 1 162 ? 16.238 -5.624 -2.894 1.00 85.75 162 ARG A N 1
ATOM 1267 C CA . ARG A 1 162 ? 17.395 -4.835 -2.465 1.00 85.75 162 ARG A CA 1
ATOM 1268 C C . ARG A 1 162 ? 18.419 -4.806 -3.603 1.00 85.75 162 ARG A C 1
ATOM 1270 O O . ARG A 1 162 ? 18.659 -5.813 -4.267 1.00 85.75 162 ARG A O 1
ATOM 1277 N N . VAL A 1 163 ? 18.995 -3.638 -3.862 1.00 85.38 163 VAL A N 1
ATOM 1278 C CA . VAL A 1 163 ? 20.008 -3.453 -4.901 1.00 85.38 163 VAL A CA 1
ATOM 1279 C C . VAL A 1 163 ? 21.381 -3.586 -4.265 1.00 85.38 163 VAL A C 1
ATOM 1281 O O . VAL A 1 163 ? 21.748 -2.803 -3.390 1.00 85.38 163 VAL A O 1
ATOM 1284 N N . TYR A 1 164 ? 22.149 -4.547 -4.760 1.00 85.88 164 TYR A N 1
ATOM 1285 C CA . TYR A 1 164 ? 23.528 -4.787 -4.357 1.00 85.88 164 TYR A CA 1
ATOM 1286 C C . TYR A 1 164 ? 24.478 -4.350 -5.478 1.00 85.88 164 TYR A C 1
ATOM 1288 O O . TYR A 1 164 ? 24.143 -4.475 -6.661 1.00 85.88 164 TYR A O 1
ATOM 1296 N N . ARG A 1 165 ? 25.637 -3.786 -5.132 1.00 86.06 165 ARG A N 1
ATOM 1297 C CA . ARG A 1 165 ? 26.665 -3.348 -6.092 1.00 86.06 165 ARG A CA 1
ATOM 1298 C C . ARG A 1 165 ? 28.058 -3.690 -5.578 1.00 86.06 165 ARG A C 1
ATOM 1300 O O . ARG A 1 165 ? 28.240 -3.905 -4.391 1.00 86.06 165 ARG A O 1
ATOM 1307 N N . GLY A 1 166 ? 29.030 -3.663 -6.485 1.00 87.06 166 GLY A N 1
ATOM 1308 C CA . GLY A 1 166 ? 30.421 -3.959 -6.159 1.00 87.06 166 GLY A CA 1
ATOM 1309 C C . GLY A 1 166 ? 30.732 -5.459 -6.178 1.00 87.06 166 GLY A C 1
ATOM 1310 O O . GLY A 1 166 ? 29.824 -6.284 -6.304 1.00 87.06 166 GLY A O 1
ATOM 1311 N N . PRO A 1 167 ? 32.024 -5.816 -6.119 1.00 85.31 167 PRO A N 1
ATOM 1312 C CA . PRO A 1 167 ? 32.479 -7.206 -6.131 1.00 85.31 167 PRO A CA 1
ATOM 1313 C C . PRO A 1 167 ? 32.080 -7.989 -4.869 1.00 85.31 167 PRO A C 1
ATOM 1315 O O . PRO A 1 167 ? 32.037 -9.213 -4.905 1.00 85.31 167 PRO A O 1
ATOM 1318 N N . ASP A 1 168 ? 31.772 -7.292 -3.779 1.00 86.69 168 ASP A N 1
ATOM 1319 C CA . ASP A 1 168 ? 31.368 -7.817 -2.473 1.00 86.69 168 ASP A CA 1
ATOM 1320 C C . ASP A 1 168 ? 29.845 -7.909 -2.286 1.00 86.69 168 ASP A C 1
ATOM 1322 O O . ASP A 1 168 ? 29.388 -8.348 -1.234 1.00 86.69 168 ASP A O 1
ATOM 1326 N N . LEU A 1 169 ? 29.054 -7.523 -3.298 1.00 83.94 169 LEU A N 1
ATOM 1327 C CA . LEU A 1 169 ? 27.592 -7.439 -3.213 1.00 83.94 169 LEU A CA 1
ATOM 1328 C C . LEU A 1 169 ? 27.135 -6.611 -2.003 1.00 83.94 169 LEU A C 1
ATOM 1330 O O . LEU A 1 169 ? 26.281 -7.036 -1.231 1.00 83.94 169 LEU A O 1
ATOM 1334 N N . HIS A 1 170 ? 27.669 -5.401 -1.857 1.00 82.44 170 HIS A N 1
ATOM 1335 C CA . HIS A 1 170 ? 27.242 -4.460 -0.828 1.00 82.44 170 HIS A CA 1
ATOM 1336 C C . HIS A 1 170 ? 25.844 -3.889 -1.127 1.00 82.44 170 HIS A C 1
ATOM 1338 O O . HIS A 1 170 ? 25.577 -3.406 -2.236 1.00 82.44 170 HIS A O 1
ATOM 1344 N N . TYR A 1 171 ? 24.943 -3.898 -0.136 1.00 82.62 171 TYR A N 1
ATOM 1345 C CA . TYR A 1 171 ? 23.610 -3.297 -0.253 1.00 82.62 171 TYR A CA 1
ATOM 1346 C C . TYR A 1 171 ? 23.713 -1.775 -0.284 1.00 82.62 171 TYR A C 1
ATOM 1348 O O . TYR A 1 171 ? 24.106 -1.146 0.687 1.00 82.62 171 TYR A O 1
ATOM 1356 N N . VAL A 1 172 ? 23.316 -1.146 -1.388 1.00 80.94 172 VAL A N 1
ATOM 1357 C CA . VAL A 1 172 ? 23.504 0.306 -1.558 1.00 80.94 172 VAL A CA 1
ATOM 1358 C C . VAL A 1 172 ? 22.350 1.159 -1.015 1.00 80.94 172 VAL A C 1
ATOM 1360 O O . VAL A 1 172 ? 22.241 2.327 -1.380 1.00 80.94 172 VAL A O 1
ATOM 1363 N N . GLY A 1 173 ? 21.436 0.585 -0.226 1.00 77.31 173 GLY A N 1
ATOM 1364 C CA . GLY A 1 173 ? 20.253 1.291 0.289 1.00 77.31 173 GLY A CA 1
ATOM 1365 C C . GLY A 1 173 ? 19.172 1.586 -0.763 1.00 77.31 173 GLY A C 1
ATOM 1366 O O . GLY A 1 173 ? 18.184 2.261 -0.481 1.00 77.31 173 GLY A O 1
ATOM 1367 N N . TRP A 1 174 ? 19.338 1.095 -1.996 1.00 81.56 174 TRP A N 1
ATOM 1368 C CA . TRP A 1 174 ? 18.356 1.250 -3.071 1.00 81.56 174 TRP A CA 1
ATOM 1369 C C . TRP A 1 174 ? 17.523 -0.012 -3.236 1.00 81.56 174 TRP A C 1
ATOM 1371 O O . TRP A 1 174 ? 18.021 -1.125 -3.104 1.00 81.56 174 TRP A O 1
ATOM 1381 N N . GLN A 1 175 ? 16.257 0.163 -3.604 1.00 87.00 175 GLN A N 1
ATOM 1382 C CA . GLN A 1 175 ? 15.328 -0.934 -3.846 1.00 87.00 175 GLN A CA 1
ATOM 1383 C C . GLN A 1 175 ? 14.665 -0.774 -5.206 1.00 87.00 175 GLN A C 1
ATOM 1385 O O . GLN A 1 175 ? 14.382 0.344 -5.648 1.00 87.00 175 GLN A O 1
ATOM 1390 N N . LEU A 1 176 ? 14.399 -1.897 -5.861 1.00 85.25 176 LEU A N 1
ATOM 1391 C CA . LEU A 1 176 ? 13.746 -1.934 -7.157 1.00 85.25 176 LEU A CA 1
ATOM 1392 C C . LEU A 1 176 ? 12.436 -2.701 -7.050 1.00 85.25 176 LEU A C 1
ATOM 1394 O O . LEU A 1 176 ? 12.429 -3.884 -6.731 1.00 85.25 176 LEU A O 1
ATOM 1398 N N . ALA A 1 177 ? 11.338 -1.997 -7.312 1.00 88.94 177 ALA A N 1
ATOM 1399 C CA . ALA A 1 177 ? 10.000 -2.560 -7.300 1.00 88.94 177 ALA A CA 1
ATOM 1400 C C . ALA A 1 177 ? 9.564 -2.977 -8.708 1.00 88.94 177 ALA A C 1
ATOM 1402 O O . ALA A 1 177 ? 9.838 -2.288 -9.701 1.00 88.94 177 ALA A O 1
ATOM 1403 N N . THR A 1 178 ? 8.829 -4.080 -8.765 1.00 90.94 178 THR A N 1
ATOM 1404 C CA . THR A 1 178 ? 7.995 -4.455 -9.905 1.00 90.94 178 THR A CA 1
ATOM 1405 C C . THR A 1 178 ? 6.534 -4.383 -9.499 1.00 90.94 178 THR A C 1
ATOM 1407 O O . THR A 1 178 ? 6.193 -4.512 -8.322 1.00 90.94 178 THR A O 1
ATOM 1410 N N . PHE A 1 179 ? 5.669 -4.141 -10.473 1.00 92.31 179 PHE A N 1
ATOM 1411 C CA . PHE A 1 179 ? 4.241 -4.007 -10.264 1.00 92.31 179 PHE A CA 1
ATOM 1412 C C . PHE A 1 179 ? 3.483 -5.109 -10.987 1.00 92.31 179 PHE A C 1
ATOM 1414 O O . PHE A 1 179 ? 3.854 -5.469 -12.103 1.00 92.31 179 PHE A O 1
ATOM 1421 N N . CYS A 1 180 ? 2.418 -5.609 -10.371 1.00 90.88 180 CYS A N 1
ATOM 1422 C CA . CYS A 1 180 ? 1.526 -6.606 -10.956 1.00 90.88 180 CYS A CA 1
ATOM 1423 C C . CYS A 1 180 ? 0.061 -6.266 -10.668 1.00 90.88 180 CYS A C 1
ATOM 1425 O O . CYS A 1 180 ? -0.243 -5.390 -9.849 1.00 90.88 180 CYS A O 1
ATOM 1427 N N . ALA A 1 181 ? -0.839 -6.977 -11.341 1.00 90.56 181 ALA A N 1
ATOM 1428 C CA . ALA A 1 181 ? -2.259 -6.949 -11.034 1.00 90.56 181 ALA A CA 1
ATOM 1429 C C . ALA A 1 181 ? -2.490 -7.489 -9.602 1.00 90.56 181 ALA A C 1
ATOM 1431 O O . ALA A 1 181 ? -1.822 -8.459 -9.210 1.00 90.56 181 ALA A O 1
ATOM 1432 N N . PRO A 1 182 ? -3.367 -6.870 -8.790 1.00 89.88 182 PRO A N 1
ATOM 1433 C CA . PRO A 1 182 ? -3.650 -7.336 -7.436 1.00 89.88 182 PRO A CA 1
ATOM 1434 C C . PRO A 1 182 ? -4.104 -8.791 -7.357 1.00 89.88 182 PRO A C 1
ATOM 1436 O O . PRO A 1 182 ? -3.772 -9.487 -6.405 1.00 89.88 182 PRO A O 1
ATOM 1439 N N . GLU A 1 183 ? -4.796 -9.266 -8.379 1.00 83.81 183 GLU A N 1
ATOM 1440 C CA . GLU A 1 183 ? -5.315 -10.618 -8.546 1.00 83.81 183 GLU A CA 1
ATOM 1441 C C . GLU A 1 183 ? -4.207 -11.675 -8.427 1.00 83.81 183 GLU A C 1
ATOM 1443 O O . GLU A 1 183 ? -4.403 -12.721 -7.813 1.00 83.81 183 GLU A O 1
ATOM 1448 N N . GLY A 1 184 ? -2.993 -11.366 -8.893 1.00 76.38 184 GLY A N 1
ATOM 1449 C CA . GLY A 1 184 ? -1.826 -12.246 -8.760 1.00 76.38 184 GLY A CA 1
ATOM 1450 C C . GLY A 1 184 ? -1.215 -12.315 -7.351 1.00 76.38 184 GLY A C 1
ATOM 1451 O O . GLY A 1 184 ? -0.249 -13.054 -7.144 1.00 76.38 184 GLY A O 1
ATOM 1452 N N . ILE A 1 185 ? -1.713 -11.522 -6.397 1.00 78.00 185 ILE A N 1
ATOM 1453 C CA . ILE A 1 185 ? -1.310 -11.537 -4.978 1.00 78.00 185 ILE A CA 1
ATOM 1454 C C . ILE A 1 185 ? -2.495 -11.961 -4.114 1.00 78.00 185 ILE A C 1
ATOM 1456 O O . ILE A 1 185 ? -2.387 -12.863 -3.294 1.00 78.00 185 ILE A O 1
ATOM 1460 N N . VAL A 1 186 ? -3.629 -11.290 -4.297 1.00 74.00 186 VAL A N 1
ATOM 1461 C CA . VAL A 1 186 ? -4.789 -11.408 -3.426 1.00 74.00 186 VAL A CA 1
ATOM 1462 C C . VAL A 1 186 ? -5.945 -12.153 -4.073 1.00 74.00 186 VAL A C 1
ATOM 1464 O O . VAL A 1 186 ? -6.947 -12.276 -3.40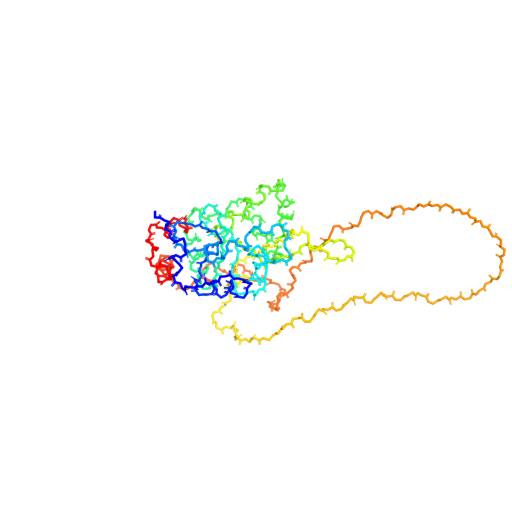2 1.00 74.00 186 VAL A O 1
ATOM 1467 N N . GLY A 1 187 ? -5.878 -12.633 -5.317 1.00 57.78 187 GLY A N 1
ATOM 1468 C CA . GLY A 1 187 ? -7.031 -13.184 -6.056 1.00 57.78 187 GLY A CA 1
ATOM 1469 C C . GLY A 1 187 ? -7.324 -14.677 -5.864 1.00 57.78 187 GLY A C 1
ATOM 1470 O O . GLY A 1 187 ? -8.228 -15.195 -6.507 1.00 57.78 187 GLY A O 1
ATOM 1471 N N . GLY A 1 188 ? -6.594 -15.395 -5.001 1.00 51.91 188 GLY A N 1
ATOM 1472 C CA . GLY A 1 188 ? -6.844 -16.826 -4.772 1.00 51.91 188 GLY A CA 1
ATOM 1473 C C . GLY A 1 188 ? -8.261 -17.101 -4.248 1.00 51.91 188 GLY A C 1
ATOM 1474 O O . GLY A 1 188 ? -8.651 -16.576 -3.206 1.00 51.91 188 GLY A O 1
ATOM 1475 N N . ILE A 1 189 ? -9.037 -17.916 -4.958 1.00 38.75 189 ILE A N 1
ATOM 1476 C CA . ILE A 1 189 ? -10.347 -18.423 -4.514 1.00 38.75 189 ILE A CA 1
ATOM 1477 C C . ILE A 1 189 ? -10.199 -18.975 -3.076 1.00 38.75 189 ILE A C 1
ATOM 1479 O O . ILE A 1 189 ? -9.196 -19.645 -2.817 1.00 38.75 189 ILE A O 1
ATOM 1483 N N . PRO A 1 190 ? -11.132 -18.723 -2.132 1.00 37.59 190 PRO A N 1
ATOM 1484 C CA . PRO A 1 190 ? -10.984 -19.118 -0.721 1.00 37.59 190 PRO A CA 1
ATOM 1485 C C . PRO A 1 190 ? -10.870 -20.638 -0.461 1.00 37.59 190 PRO A C 1
ATOM 1487 O O . PRO A 1 190 ? -10.673 -21.051 0.680 1.00 37.59 190 PRO A O 1
ATOM 1490 N N . ASP A 1 191 ? -10.941 -21.469 -1.505 1.00 33.41 191 ASP A N 1
ATOM 1491 C CA . ASP A 1 191 ? -11.221 -22.902 -1.398 1.00 33.41 191 ASP A CA 1
ATOM 1492 C C . ASP A 1 191 ? -10.078 -23.779 -1.951 1.00 33.41 191 ASP A C 1
ATOM 1494 O O . ASP A 1 191 ? -10.133 -25.008 -1.891 1.00 33.41 191 ASP A O 1
ATOM 1498 N N . GLN A 1 192 ? -9.021 -23.174 -2.499 1.00 33.47 192 GLN A N 1
ATOM 1499 C CA . GLN A 1 192 ? -7.861 -23.885 -3.037 1.00 33.47 192 GLN A CA 1
ATOM 1500 C C . GLN A 1 192 ? -6.589 -23.086 -2.755 1.00 33.47 192 GLN A C 1
ATOM 1502 O O . GLN A 1 192 ? -6.194 -22.277 -3.579 1.00 33.47 192 GLN A O 1
ATOM 1507 N N . VAL A 1 193 ? -5.983 -23.240 -1.577 1.00 31.19 193 VAL A N 1
ATOM 1508 C CA . VAL A 1 193 ? -4.733 -23.992 -1.338 1.00 31.19 193 VAL A CA 1
ATOM 1509 C C . VAL A 1 193 ? -4.518 -23.992 0.179 1.00 31.19 193 VAL A C 1
ATOM 1511 O O . VAL A 1 193 ? -4.641 -22.957 0.833 1.00 31.19 193 VAL A O 1
ATOM 1514 N N . GLY A 1 194 ? -4.236 -25.167 0.739 1.00 26.14 194 GLY A N 1
ATOM 1515 C CA . GLY A 1 194 ? -3.866 -25.331 2.136 1.00 26.14 194 GLY A CA 1
ATOM 1516 C C . GLY A 1 194 ? -2.672 -24.460 2.526 1.00 26.14 194 GLY A C 1
ATOM 1517 O O . GLY A 1 194 ? -1.764 -24.196 1.737 1.00 26.14 194 GLY A O 1
ATOM 1518 N N . TYR A 1 195 ? -2.718 -23.994 3.771 1.00 35.69 195 TYR A N 1
ATOM 1519 C CA . TYR A 1 195 ? -1.545 -23.530 4.487 1.00 35.69 195 TYR A CA 1
ATOM 1520 C C . TYR A 1 195 ? -0.581 -24.702 4.666 1.00 35.69 195 TYR A C 1
ATOM 1522 O O . TYR A 1 195 ? -0.774 -25.541 5.547 1.00 35.69 195 TYR A O 1
ATOM 1530 N N . ASP A 1 196 ? 0.501 -24.680 3.902 1.00 29.30 196 ASP A N 1
ATOM 1531 C CA . ASP A 1 196 ? 1.681 -25.485 4.159 1.00 29.30 196 ASP A CA 1
ATOM 1532 C C . ASP A 1 196 ? 2.828 -24.489 4.345 1.00 29.30 196 ASP A C 1
ATOM 1534 O O . ASP A 1 196 ? 3.376 -23.940 3.388 1.00 29.30 196 ASP A O 1
ATOM 1538 N N . GLY A 1 197 ? 3.190 -24.212 5.599 1.00 33.28 197 GLY A N 1
ATOM 1539 C CA . GLY A 1 197 ? 4.542 -23.733 5.869 1.00 33.28 197 GLY A CA 1
ATOM 1540 C C . GLY A 1 197 ? 5.563 -24.767 5.374 1.00 33.28 197 GLY A C 1
ATOM 1541 O O . GLY A 1 197 ? 5.212 -25.936 5.258 1.00 33.28 197 GLY A O 1
ATOM 1542 N N . ILE A 1 198 ? 6.805 -24.314 5.144 1.00 27.14 198 ILE A N 1
ATOM 1543 C CA . ILE A 1 198 ? 8.065 -25.034 4.816 1.00 27.14 198 ILE A CA 1
ATOM 1544 C C . ILE A 1 198 ? 8.613 -24.500 3.474 1.00 27.14 198 ILE A C 1
ATOM 1546 O O . ILE A 1 198 ? 7.964 -24.607 2.446 1.00 27.14 198 ILE A O 1
ATOM 1550 N N . GLY A 1 199 ? 9.803 -23.909 3.364 1.00 24.75 199 GLY A N 1
ATOM 1551 C CA . GLY A 1 199 ? 10.898 -23.694 4.302 1.00 24.75 199 GLY A CA 1
ATOM 1552 C C . GLY A 1 199 ? 11.892 -22.690 3.698 1.00 24.75 199 GLY A C 1
ATOM 1553 O O . GLY A 1 199 ? 11.726 -22.250 2.559 1.00 24.75 199 GLY A O 1
ATOM 1554 N N . GLY A 1 200 ? 12.893 -22.294 4.488 1.00 25.98 200 GLY A N 1
ATOM 1555 C CA . GLY A 1 200 ? 13.947 -21.375 4.062 1.00 25.98 200 GLY A CA 1
ATOM 1556 C C . GLY A 1 200 ? 14.628 -21.836 2.774 1.00 25.98 200 GLY A C 1
ATOM 1557 O O . GLY A 1 200 ? 14.881 -23.023 2.578 1.00 25.98 200 GLY A O 1
ATOM 1558 N N . TYR A 1 201 ? 14.913 -20.887 1.884 1.00 28.62 201 TYR A N 1
ATOM 1559 C CA . TYR A 1 201 ? 15.784 -21.151 0.751 1.00 28.62 201 TYR A CA 1
ATOM 1560 C C . TYR A 1 201 ? 17.221 -20.921 1.198 1.00 28.62 201 TYR A C 1
ATOM 1562 O O . TYR A 1 201 ? 17.668 -19.781 1.326 1.00 28.62 201 TYR A O 1
ATOM 1570 N N . ASP A 1 202 ? 17.936 -22.020 1.410 1.00 30.70 202 ASP A N 1
ATOM 1571 C CA . ASP A 1 202 ? 19.390 -22.027 1.439 1.00 30.70 202 ASP A CA 1
ATOM 1572 C C . ASP A 1 202 ? 19.897 -21.408 0.128 1.00 30.70 202 ASP A C 1
ATOM 1574 O O . ASP A 1 202 ? 19.402 -21.717 -0.966 1.00 30.70 202 ASP A O 1
ATOM 1578 N N . GLY A 1 203 ? 20.858 -20.489 0.240 1.00 29.12 203 GLY A N 1
ATOM 1579 C CA . GLY A 1 203 ? 21.433 -19.776 -0.893 1.00 29.12 203 GLY A CA 1
ATOM 1580 C C . GLY A 1 203 ? 21.891 -20.748 -1.977 1.00 29.12 203 GLY A C 1
ATOM 1581 O O . GLY A 1 203 ? 22.755 -21.594 -1.747 1.00 29.12 203 GLY A O 1
ATOM 1582 N N . LYS A 1 204 ? 21.324 -20.632 -3.184 1.00 29.22 204 LYS A N 1
ATOM 1583 C CA . LYS A 1 204 ? 21.860 -21.358 -4.335 1.00 29.22 204 LYS A CA 1
ATOM 1584 C C . LYS A 1 204 ? 23.261 -20.831 -4.623 1.00 29.22 204 LYS A C 1
ATOM 1586 O O . LYS A 1 204 ? 23.427 -19.668 -4.988 1.00 29.22 204 LYS A O 1
ATOM 1591 N N . GLY A 1 205 ? 24.231 -21.720 -4.419 1.00 27.56 205 GLY A N 1
ATOM 1592 C CA . GLY A 1 205 ? 25.642 -21.528 -4.708 1.00 27.56 205 GLY A CA 1
ATOM 1593 C C . GLY A 1 205 ? 25.903 -21.044 -6.131 1.00 27.56 205 GLY A C 1
ATOM 1594 O O . GLY A 1 205 ? 25.083 -21.214 -7.039 1.00 27.56 205 GLY A O 1
ATOM 1595 N N . GLY A 1 206 ? 27.061 -20.399 -6.268 1.00 26.50 206 GLY A N 1
ATOM 1596 C CA . GLY A 1 206 ? 27.552 -19.810 -7.502 1.00 26.50 206 GLY A CA 1
ATOM 1597 C C . GLY A 1 206 ? 27.536 -20.791 -8.668 1.00 26.50 206 GLY A C 1
ATOM 1598 O O . GLY A 1 206 ? 27.713 -21.993 -8.518 1.00 26.50 206 GLY A O 1
ATOM 1599 N N . TYR A 1 207 ? 27.301 -20.247 -9.852 1.00 30.02 207 TYR A N 1
ATOM 1600 C CA . TYR A 1 207 ? 27.507 -20.959 -11.102 1.00 30.02 207 TYR A CA 1
ATOM 1601 C C . TYR A 1 207 ? 29.009 -21.186 -11.280 1.00 30.02 207 TYR A C 1
ATOM 1603 O O . TYR A 1 207 ? 29.768 -20.233 -11.471 1.00 30.02 207 TYR A O 1
ATOM 1611 N N . ASP A 1 208 ? 29.418 -22.449 -11.235 1.00 33.69 208 ASP A N 1
ATOM 1612 C CA . ASP A 1 208 ? 30.756 -22.886 -11.605 1.00 33.69 208 ASP A CA 1
ATOM 1613 C C . ASP A 1 208 ? 31.030 -22.469 -13.057 1.00 33.69 208 ASP A C 1
ATOM 1615 O O . ASP A 1 208 ? 30.234 -22.727 -13.970 1.00 33.69 208 ASP A O 1
ATOM 1619 N N . GLY A 1 209 ? 32.157 -21.790 -13.278 1.00 32.12 209 GLY A N 1
ATOM 1620 C CA . GLY A 1 209 ? 32.607 -21.410 -14.611 1.00 32.12 209 GLY A CA 1
ATOM 1621 C C . GLY A 1 209 ? 32.745 -22.648 -15.493 1.00 32.12 209 GLY A C 1
ATOM 1622 O O . GLY A 1 209 ? 33.451 -23.592 -15.141 1.00 32.12 209 GLY A O 1
ATOM 1623 N N . LYS A 1 210 ? 32.082 -22.656 -16.656 1.00 32.16 210 LYS A N 1
ATOM 1624 C CA . LYS A 1 210 ? 32.345 -23.678 -17.675 1.00 32.16 210 LYS A CA 1
ATOM 1625 C C . LYS A 1 210 ? 33.830 -23.631 -18.034 1.00 32.16 210 LYS A C 1
ATOM 1627 O O . LYS A 1 210 ? 34.327 -22.600 -18.485 1.00 32.16 210 LYS A O 1
ATOM 1632 N N . GLY A 1 211 ? 34.492 -24.756 -17.773 1.00 31.75 211 GLY A N 1
ATOM 1633 C CA . GLY A 1 211 ? 35.925 -24.957 -17.899 1.00 31.75 211 GLY A CA 1
ATOM 1634 C C . GLY A 1 211 ? 36.481 -24.638 -19.283 1.00 31.75 211 GLY A C 1
ATOM 1635 O O . GLY A 1 211 ? 35.796 -24.740 -20.304 1.00 31.75 211 GLY A O 1
ATOM 1636 N N . GLY A 1 212 ? 37.751 -24.236 -19.260 1.00 29.38 212 GLY A N 1
ATOM 1637 C CA . GLY A 1 212 ? 38.578 -24.023 -20.434 1.00 29.38 212 GLY A CA 1
ATOM 1638 C C . GLY A 1 212 ? 38.696 -25.285 -21.282 1.00 29.38 212 GLY A C 1
ATOM 1639 O O . GLY A 1 212 ? 38.637 -26.408 -20.796 1.00 29.38 212 GLY A O 1
ATOM 1640 N N . TYR A 1 213 ? 38.836 -25.063 -22.578 1.00 32.88 213 TYR A N 1
ATOM 1641 C CA . TYR A 1 213 ? 39.167 -26.075 -23.569 1.00 32.88 213 TYR A CA 1
ATOM 1642 C C . TYR A 1 213 ? 40.615 -26.540 -23.368 1.00 32.88 213 TYR A C 1
ATOM 1644 O O . TYR A 1 213 ? 41.536 -25.721 -23.318 1.00 32.88 213 TYR A O 1
ATOM 1652 N N . ASP A 1 214 ? 40.799 -27.856 -23.288 1.00 34.44 214 ASP A N 1
ATOM 1653 C CA . ASP A 1 214 ? 42.102 -28.502 -23.153 1.00 34.44 214 ASP A CA 1
ATOM 1654 C C . ASP A 1 214 ? 42.987 -28.240 -24.382 1.00 34.44 214 ASP A C 1
ATOM 1656 O O . ASP A 1 214 ? 42.569 -28.384 -25.537 1.00 34.44 214 ASP A O 1
ATOM 1660 N N . GLY A 1 215 ? 44.236 -27.851 -24.121 1.00 29.94 215 GLY A N 1
ATOM 1661 C CA . GLY A 1 215 ? 45.243 -27.571 -25.137 1.00 29.94 215 GLY A CA 1
ATOM 1662 C C . GLY A 1 215 ? 45.651 -28.816 -25.926 1.00 29.94 215 GLY A C 1
ATOM 1663 O O . GLY A 1 215 ? 45.991 -29.854 -25.361 1.00 29.94 215 GLY A O 1
ATOM 1664 N N . LYS A 1 216 ? 45.691 -28.689 -27.256 1.00 30.06 216 LYS A N 1
ATOM 1665 C CA . LYS A 1 216 ? 46.390 -29.621 -28.149 1.00 30.06 216 LYS A CA 1
ATOM 1666 C C . LYS A 1 216 ? 47.736 -29.032 -28.572 1.00 30.06 216 LYS A C 1
ATOM 1668 O O . LYS A 1 216 ? 47.754 -27.970 -29.178 1.00 30.06 216 LYS A O 1
ATOM 1673 N N . GLY A 1 217 ? 48.799 -29.804 -28.327 1.00 28.98 217 GLY A N 1
ATOM 1674 C CA . GLY A 1 217 ? 49.996 -29.936 -29.172 1.00 28.98 217 GLY A CA 1
ATOM 1675 C C . GLY A 1 217 ? 50.938 -28.734 -29.266 1.00 28.98 217 GLY A C 1
ATOM 1676 O O . GLY A 1 217 ? 50.612 -27.730 -29.887 1.00 28.98 217 GLY A O 1
ATOM 1677 N N . GLY A 1 218 ? 52.139 -28.880 -28.703 1.00 26.61 218 GLY A N 1
ATOM 1678 C CA . GLY A 1 218 ? 53.213 -27.894 -28.796 1.00 26.61 218 GLY A CA 1
ATOM 1679 C C . GLY A 1 218 ? 53.944 -27.848 -30.142 1.00 26.61 218 GLY A C 1
ATOM 1680 O O . GLY A 1 218 ? 53.931 -28.806 -30.916 1.00 26.61 218 GLY A O 1
ATOM 1681 N N . TYR A 1 219 ? 54.646 -26.732 -30.342 1.00 28.78 219 TYR A N 1
ATOM 1682 C CA . TYR A 1 219 ? 55.816 -26.583 -31.208 1.00 28.78 219 TYR A CA 1
ATOM 1683 C C . TYR A 1 219 ? 56.718 -25.494 -30.609 1.00 28.78 219 TYR A C 1
ATOM 1685 O O . TYR A 1 219 ? 56.232 -24.434 -30.208 1.00 28.78 219 TYR A O 1
ATOM 1693 N N . ASP A 1 220 ? 58.022 -25.756 -30.570 1.00 36.28 220 ASP A N 1
ATOM 1694 C CA . ASP A 1 220 ? 59.046 -24.833 -30.083 1.00 36.28 220 ASP A CA 1
ATOM 1695 C C . ASP A 1 220 ? 59.363 -23.757 -31.134 1.00 36.28 220 ASP A C 1
ATOM 1697 O O . ASP A 1 220 ? 59.559 -24.066 -32.312 1.00 36.28 220 ASP A O 1
ATOM 1701 N N . GLY A 1 221 ? 59.487 -22.487 -30.725 1.00 26.62 221 GLY A N 1
ATOM 1702 C CA . GLY A 1 221 ? 59.973 -21.445 -31.633 1.00 26.62 221 GLY A CA 1
ATOM 1703 C C . GLY A 1 221 ? 59.949 -20.001 -31.120 1.00 26.62 221 GLY A C 1
ATOM 1704 O O . GLY A 1 221 ? 58.922 -19.345 -31.172 1.00 26.62 221 GLY A O 1
ATOM 1705 N N . LYS A 1 222 ? 61.144 -19.504 -30.764 1.00 27.06 222 LYS A N 1
ATOM 1706 C CA . LYS A 1 222 ? 61.664 -18.118 -30.888 1.00 27.06 222 LYS A CA 1
ATOM 1707 C C . LYS A 1 222 ? 60.910 -16.931 -30.241 1.00 27.06 222 LYS A C 1
ATOM 1709 O O . LYS A 1 222 ? 59.920 -16.444 -30.757 1.00 27.06 222 LYS A O 1
ATOM 1714 N N . GLY A 1 223 ? 61.575 -16.334 -29.243 1.00 27.73 223 GLY A N 1
ATOM 1715 C CA . GLY A 1 223 ? 61.956 -14.908 -29.214 1.00 27.73 223 GLY A CA 1
ATOM 1716 C C . GLY A 1 223 ? 60.873 -13.818 -29.278 1.00 27.73 223 GLY A C 1
ATOM 1717 O O . GLY A 1 223 ? 60.594 -13.315 -30.357 1.00 27.73 223 GLY A O 1
ATOM 1718 N N . GLY A 1 224 ? 60.416 -13.396 -28.091 1.00 28.41 224 GLY A N 1
ATOM 1719 C CA . GLY A 1 224 ? 60.312 -12.013 -27.584 1.00 28.41 224 GLY A CA 1
ATOM 1720 C C . GLY A 1 224 ? 59.527 -10.936 -28.340 1.00 28.41 224 GLY A C 1
ATOM 1721 O O . GLY A 1 224 ? 59.972 -10.524 -29.398 1.00 28.41 224 GLY A O 1
ATOM 1722 N N . TYR A 1 225 ? 58.527 -10.338 -27.671 1.00 26.83 225 TYR A N 1
ATOM 1723 C CA . TYR A 1 225 ? 58.245 -8.887 -27.665 1.00 26.83 225 TYR A CA 1
ATOM 1724 C C . TYR A 1 225 ? 57.468 -8.518 -26.388 1.00 26.83 225 TYR A C 1
ATOM 1726 O O . TYR A 1 225 ? 56.423 -9.108 -26.119 1.00 26.83 225 TYR A O 1
ATOM 1734 N N . ASP A 1 226 ? 57.925 -7.500 -25.659 1.00 40.66 226 ASP A N 1
ATOM 1735 C CA . ASP A 1 226 ? 57.074 -6.749 -24.732 1.00 40.66 226 ASP A CA 1
ATOM 1736 C C . ASP A 1 226 ? 56.227 -5.777 -25.561 1.00 40.66 226 ASP A C 1
ATOM 1738 O O . ASP A 1 226 ? 56.764 -5.015 -26.371 1.00 40.66 226 ASP A O 1
ATOM 1742 N N . GLY A 1 227 ? 54.901 -5.779 -25.395 1.00 27.91 227 GLY A N 1
ATOM 1743 C CA . GLY A 1 227 ? 54.080 -4.857 -26.173 1.00 27.91 227 GLY A CA 1
ATOM 1744 C C . GLY A 1 227 ? 52.597 -4.774 -25.830 1.00 27.91 227 GLY A C 1
ATOM 1745 O O . GLY A 1 227 ? 51.802 -5.586 -26.283 1.00 27.91 227 GLY A O 1
ATOM 1746 N N . LYS A 1 228 ? 52.280 -3.624 -25.223 1.00 26.92 228 LYS A N 1
ATOM 1747 C CA . LYS A 1 228 ? 51.049 -2.816 -25.310 1.00 26.92 228 LYS A CA 1
ATOM 1748 C C . LYS A 1 228 ? 49.876 -3.169 -24.395 1.00 26.92 228 LYS A C 1
ATOM 1750 O O . LYS A 1 228 ? 49.229 -4.201 -24.503 1.00 26.92 228 LYS A O 1
ATOM 1755 N N . GLY A 1 229 ? 49.572 -2.190 -23.543 1.00 28.70 229 GLY A N 1
ATOM 1756 C CA . GLY A 1 229 ? 48.340 -2.111 -22.780 1.00 28.70 229 GLY A CA 1
ATOM 1757 C C . GLY A 1 229 ? 47.102 -1.810 -23.627 1.00 28.70 229 GLY A C 1
ATOM 1758 O O . GLY A 1 229 ? 47.193 -1.318 -24.753 1.00 28.70 229 GLY A O 1
ATOM 1759 N N . GLY A 1 230 ? 45.961 -2.045 -22.978 1.00 26.89 230 GLY A N 1
ATOM 1760 C CA . GLY A 1 230 ? 44.685 -1.382 -23.218 1.00 26.89 230 GLY A CA 1
A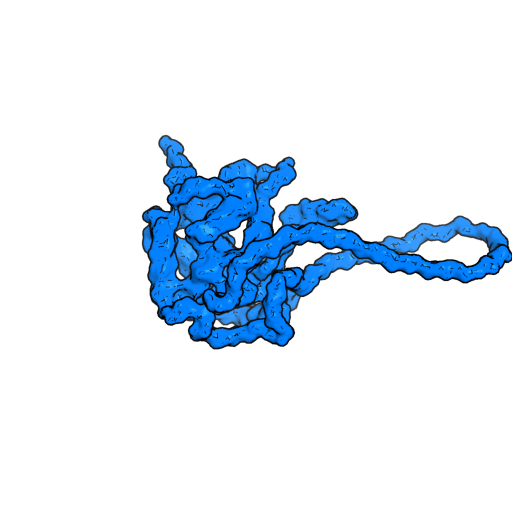TOM 1761 C C . GLY A 1 230 ? 43.703 -2.117 -24.125 1.00 26.89 230 GLY A C 1
ATOM 1762 O O . GLY A 1 230 ? 43.788 -1.991 -25.340 1.00 26.89 230 GLY A O 1
ATOM 1763 N N . TYR A 1 231 ? 42.670 -2.705 -23.513 1.00 28.38 231 TYR A N 1
ATOM 1764 C CA . TYR A 1 231 ? 41.289 -2.343 -23.849 1.00 28.38 231 TYR A CA 1
ATOM 1765 C C . TYR A 1 231 ? 40.494 -2.248 -22.544 1.00 28.38 231 TYR A C 1
ATOM 1767 O O . TYR A 1 231 ? 40.348 -3.242 -21.832 1.00 28.38 231 TYR A O 1
ATOM 1775 N N . ASP A 1 232 ? 39.970 -1.062 -22.247 1.00 33.59 232 ASP A N 1
ATOM 1776 C CA . ASP A 1 232 ? 38.958 -0.890 -21.212 1.00 33.59 232 ASP A CA 1
ATOM 1777 C C . ASP A 1 232 ? 37.710 -1.652 -21.665 1.00 33.59 232 ASP A C 1
ATOM 1779 O O . ASP A 1 232 ? 37.080 -1.327 -22.680 1.00 33.59 232 ASP A O 1
ATOM 1783 N N . GLY A 1 233 ? 37.386 -2.725 -20.946 1.00 29.92 233 GLY A N 1
ATOM 1784 C CA . GLY A 1 233 ? 36.155 -3.468 -21.156 1.00 29.92 233 GLY A CA 1
ATOM 1785 C C . GLY A 1 233 ? 34.970 -2.525 -20.983 1.00 29.92 233 GLY A C 1
ATOM 1786 O O . GLY A 1 233 ? 34.780 -1.945 -19.915 1.00 29.92 233 GLY A O 1
ATOM 1787 N N . LYS A 1 234 ? 34.197 -2.356 -22.061 1.00 29.03 234 LYS A N 1
ATOM 1788 C CA . LYS A 1 234 ? 32.932 -1.614 -22.103 1.00 29.03 234 LYS A CA 1
ATOM 1789 C C . LYS A 1 234 ? 32.114 -1.872 -20.834 1.00 29.03 234 LYS A C 1
ATOM 1791 O O . LYS A 1 234 ? 31.944 -3.025 -20.444 1.00 29.03 234 LYS A O 1
ATOM 1796 N N . GLY A 1 235 ? 31.614 -0.784 -20.243 1.00 29.66 235 GLY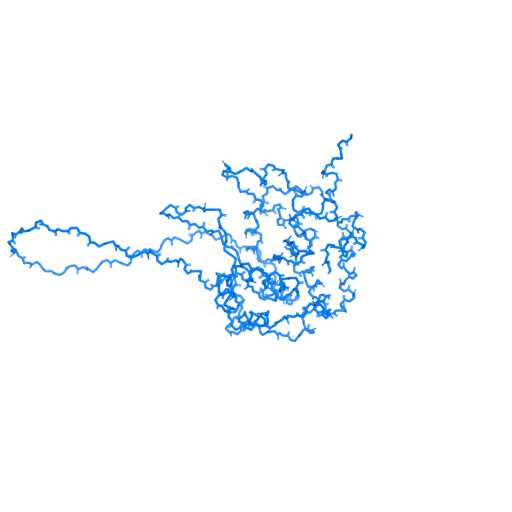 A N 1
ATOM 1797 C CA . GLY A 1 235 ? 30.830 -0.767 -19.011 1.00 29.66 235 GLY A CA 1
ATOM 1798 C C . GLY A 1 235 ? 29.846 -1.929 -18.912 1.00 29.66 235 GLY A C 1
ATOM 1799 O O . GLY A 1 235 ? 29.069 -2.183 -19.835 1.00 29.66 235 GLY A O 1
ATOM 1800 N N . GLY A 1 236 ? 29.931 -2.635 -17.785 1.00 27.23 236 GLY A N 1
ATOM 1801 C CA . GLY A 1 236 ? 29.075 -3.761 -17.458 1.00 27.23 236 GLY A CA 1
ATOM 1802 C C . GLY A 1 236 ? 27.603 -3.374 -17.551 1.00 27.23 236 GLY A C 1
ATOM 1803 O O . GLY A 1 236 ? 27.155 -2.408 -16.944 1.00 27.23 236 GLY A O 1
ATOM 1804 N N . TYR A 1 237 ? 26.893 -4.154 -18.353 1.00 30.05 237 TYR A N 1
ATOM 1805 C CA . TYR A 1 237 ? 25.448 -4.353 -18.397 1.00 30.05 237 TYR A CA 1
ATOM 1806 C C . TYR A 1 237 ? 24.756 -4.008 -17.068 1.00 30.05 237 TYR A C 1
ATOM 1808 O O . TYR A 1 237 ? 24.952 -4.683 -16.056 1.00 30.05 237 TYR A O 1
ATOM 1816 N N . ASP A 1 238 ? 23.897 -2.986 -17.107 1.00 36.91 238 ASP A N 1
ATOM 1817 C CA . ASP A 1 238 ? 22.905 -2.721 -16.071 1.00 36.91 238 ASP A CA 1
ATOM 1818 C C . ASP A 1 238 ? 22.121 -4.010 -15.808 1.00 36.91 238 ASP A C 1
ATOM 1820 O O . ASP A 1 238 ? 21.533 -4.576 -16.734 1.00 36.91 238 ASP A O 1
ATOM 1824 N N . GLY A 1 239 ? 22.114 -4.471 -14.555 1.00 31.30 239 GLY A N 1
ATOM 1825 C CA . GLY A 1 239 ? 21.409 -5.677 -14.133 1.00 31.30 239 GLY A CA 1
ATOM 1826 C C . GLY A 1 239 ? 19.995 -5.731 -14.712 1.00 31.30 239 GLY A C 1
ATOM 1827 O O . GLY A 1 239 ? 19.106 -4.949 -14.352 1.00 31.30 239 GLY A O 1
ATOM 1828 N N . MET A 1 240 ? 19.788 -6.654 -15.649 1.00 28.70 240 MET A N 1
ATOM 1829 C CA . MET A 1 240 ? 18.458 -7.080 -16.053 1.00 28.70 240 MET A CA 1
ATOM 1830 C C . MET A 1 240 ? 17.800 -7.673 -14.807 1.00 28.70 240 MET A C 1
ATOM 1832 O O . MET A 1 240 ? 18.222 -8.715 -14.314 1.00 28.70 240 MET A O 1
ATOM 1836 N N . VAL A 1 241 ? 16.775 -7.000 -14.286 1.00 35.53 241 VAL A N 1
ATOM 1837 C CA . VAL A 1 241 ? 15.786 -7.661 -13.433 1.00 35.53 241 VAL A CA 1
ATOM 1838 C C . VAL A 1 241 ? 15.158 -8.730 -14.3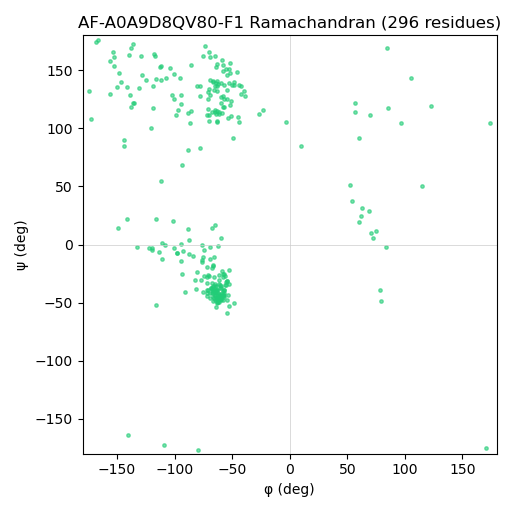11 1.00 35.53 241 VAL A C 1
ATOM 1840 O O . VAL A 1 241 ? 14.556 -8.399 -15.334 1.00 35.53 241 VAL A O 1
ATOM 1843 N N . GLY A 1 242 ? 15.379 -9.998 -13.968 1.00 30.95 242 GLY A N 1
ATOM 1844 C CA . GLY A 1 242 ? 14.668 -11.096 -14.608 1.00 30.95 242 GLY A CA 1
ATOM 1845 C C . GLY A 1 242 ? 13.155 -10.915 -14.432 1.00 30.95 242 GLY A C 1
ATOM 1846 O O . GLY A 1 242 ? 12.734 -10.257 -13.478 1.00 30.95 242 GLY A O 1
ATOM 1847 N N . PRO A 1 243 ? 12.317 -11.469 -15.326 1.00 33.97 243 PRO A N 1
ATOM 1848 C CA . PRO A 1 243 ? 10.883 -11.556 -15.058 1.00 33.97 243 PRO A CA 1
ATOM 1849 C C . PRO A 1 243 ? 10.686 -12.170 -13.670 1.00 33.97 243 PRO A C 1
ATOM 1851 O O . PRO A 1 243 ? 11.432 -13.095 -13.342 1.00 33.97 243 PRO A O 1
ATOM 1854 N N . CYS A 1 244 ? 9.749 -11.603 -12.892 1.00 38.16 244 CYS A N 1
ATOM 1855 C CA . CYS A 1 244 ? 9.315 -12.027 -11.552 1.00 38.16 244 CYS A CA 1
ATOM 1856 C C . CYS A 1 244 ? 10.014 -13.315 -11.097 1.00 38.16 244 CYS A C 1
ATOM 1858 O O . CYS A 1 244 ? 9.716 -14.397 -11.618 1.00 38.16 244 CYS A O 1
ATOM 1860 N N . GLY A 1 245 ? 10.971 -13.194 -10.167 1.00 33.72 245 GLY A N 1
ATOM 1861 C CA . GLY A 1 245 ? 11.537 -14.357 -9.495 1.00 33.72 245 GLY A CA 1
ATOM 1862 C C . GLY A 1 245 ? 10.365 -15.179 -8.982 1.00 33.72 245 GLY A C 1
ATOM 1863 O O . GLY A 1 245 ? 9.589 -14.696 -8.163 1.00 33.72 245 GLY A O 1
ATOM 1864 N N . LYS A 1 246 ? 10.151 -16.350 -9.589 1.00 33.00 246 LYS A N 1
ATOM 1865 C CA . LYS A 1 246 ? 8.918 -17.116 -9.434 1.00 33.00 246 LYS A CA 1
ATOM 1866 C C . LYS A 1 246 ? 8.656 -17.334 -7.942 1.00 33.00 246 LYS A C 1
ATOM 1868 O O . LYS A 1 246 ? 9.313 -18.180 -7.337 1.00 33.00 246 LYS A O 1
ATOM 1873 N N . ARG A 1 247 ? 7.640 -16.653 -7.388 1.00 39.19 247 ARG A N 1
ATOM 1874 C CA . ARG A 1 247 ? 6.844 -17.224 -6.291 1.00 39.19 247 ARG A CA 1
ATOM 1875 C C . ARG A 1 247 ? 6.497 -18.668 -6.679 1.00 39.19 247 ARG A C 1
ATOM 1877 O O . ARG A 1 247 ? 6.382 -18.920 -7.886 1.00 39.19 247 ARG A O 1
ATOM 1884 N N . PRO A 1 248 ? 6.369 -19.616 -5.729 1.00 32.59 248 PRO A N 1
ATOM 1885 C CA . PRO A 1 248 ? 5.985 -20.989 -6.031 1.00 32.59 248 PRO A CA 1
ATOM 1886 C C . PRO A 1 248 ? 4.822 -20.990 -7.019 1.00 32.59 248 PRO A C 1
ATOM 1888 O O . PRO A 1 248 ? 3.719 -20.569 -6.707 1.00 32.59 248 PRO A O 1
ATOM 1891 N N . ARG A 1 249 ? 5.175 -21.332 -8.258 1.00 29.56 249 ARG A N 1
ATOM 1892 C CA . ARG A 1 249 ? 4.344 -21.626 -9.418 1.00 29.56 249 ARG A CA 1
ATOM 1893 C C . ARG A 1 249 ? 2.848 -21.294 -9.223 1.00 29.56 249 ARG A C 1
ATOM 1895 O O . ARG A 1 249 ? 2.058 -22.194 -8.972 1.00 29.56 249 ARG A O 1
ATOM 1902 N N . LEU A 1 250 ? 2.448 -20.040 -9.457 1.00 36.47 250 LEU A N 1
ATOM 1903 C CA . LEU A 1 250 ? 1.119 -19.805 -10.034 1.00 36.47 250 LEU A CA 1
ATOM 1904 C C . LEU A 1 250 ? 1.127 -20.566 -11.370 1.00 36.47 250 LEU A C 1
ATOM 1906 O O . LEU A 1 250 ? 1.988 -20.338 -12.224 1.00 36.47 250 LEU A O 1
ATOM 1910 N N . LEU A 1 251 ? 0.306 -21.607 -11.457 1.00 28.91 251 LEU A N 1
ATOM 1911 C CA . LEU A 1 251 ? 0.287 -22.567 -12.555 1.00 28.91 251 LEU A CA 1
ATOM 1912 C C . LEU A 1 251 ? -0.002 -21.872 -13.898 1.00 28.91 251 LEU A C 1
ATOM 1914 O O . LEU A 1 251 ? -1.029 -21.228 -14.049 1.00 28.91 251 LEU A O 1
ATOM 1918 N N . GLY A 1 252 ? 0.870 -22.108 -14.886 1.00 24.66 252 GLY A N 1
ATOM 1919 C CA . GLY A 1 252 ? 0.523 -22.087 -16.314 1.00 24.66 252 GLY A CA 1
ATOM 1920 C C . GLY A 1 252 ? 0.985 -20.874 -17.147 1.00 24.66 252 GLY A C 1
ATOM 1921 O O . GLY A 1 252 ? 0.994 -19.746 -16.661 1.00 24.66 252 GLY A O 1
ATOM 1922 N N . PRO A 1 253 ? 1.380 -21.082 -18.422 1.00 27.12 253 PRO A N 1
ATOM 1923 C CA . PRO A 1 253 ? 1.447 -20.015 -19.417 1.00 27.12 253 PRO A CA 1
ATOM 1924 C C . PRO A 1 253 ? 0.014 -19.604 -19.787 1.00 27.12 253 PRO A C 1
ATOM 1926 O O . PRO A 1 253 ? -0.794 -20.451 -20.156 1.00 27.12 253 PRO A O 1
ATOM 1929 N N . GLY A 1 254 ? -0.288 -18.314 -19.662 1.00 31.25 254 GLY A N 1
ATOM 1930 C CA . GLY A 1 254 ? -1.658 -17.793 -19.692 1.00 31.25 254 GLY A CA 1
ATOM 1931 C C . GLY A 1 254 ? -2.027 -17.188 -18.345 1.00 31.25 254 GLY A C 1
ATOM 1932 O O . GLY A 1 254 ? -3.037 -17.573 -17.766 1.00 31.25 254 GLY A O 1
ATOM 1933 N N . GLY A 1 255 ? -1.146 -16.307 -17.840 1.00 32.50 255 GLY A N 1
ATOM 1934 C CA . GLY A 1 255 ? -1.357 -15.559 -16.604 1.00 32.50 255 GLY A CA 1
ATOM 1935 C C . GLY A 1 255 ? -2.791 -15.064 -16.558 1.00 32.50 255 GLY A C 1
ATOM 1936 O O . GLY A 1 255 ? -3.276 -14.572 -17.572 1.00 32.50 255 GLY A O 1
ATOM 1937 N N . PHE A 1 256 ? -3.446 -15.344 -15.431 1.00 36.84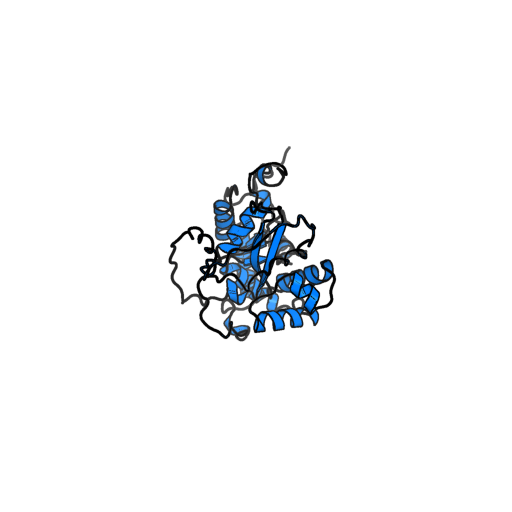 256 PHE A N 1
ATOM 1938 C CA . PHE A 1 256 ? -4.864 -15.120 -15.182 1.00 36.84 256 PHE A CA 1
ATOM 1939 C C . PHE A 1 256 ? -5.397 -13.969 -16.038 1.00 36.84 256 PHE A C 1
ATOM 1941 O O . PHE A 1 256 ? -4.963 -12.838 -15.803 1.00 36.84 256 PHE A O 1
ATOM 1948 N N . PRO A 1 257 ? -6.289 -14.227 -17.017 1.00 35.91 257 PRO A N 1
ATOM 1949 C CA . PRO A 1 257 ? -7.021 -13.124 -17.616 1.00 35.91 257 PRO A CA 1
ATOM 1950 C C . PRO A 1 257 ? -7.672 -12.342 -16.472 1.00 35.91 257 PRO A C 1
ATOM 1952 O O . PRO A 1 257 ? -7.985 -12.932 -15.430 1.00 35.91 257 PRO A O 1
ATOM 1955 N N . PHE A 1 258 ? -7.884 -11.037 -16.644 1.00 37.25 258 PHE A N 1
ATOM 1956 C CA . PHE A 1 258 ? -8.919 -10.339 -15.883 1.00 37.25 258 PHE A CA 1
ATOM 1957 C C . PHE A 1 258 ? -10.211 -11.171 -16.001 1.00 37.25 258 PHE A C 1
ATOM 1959 O O . PHE A 1 258 ? -10.931 -11.049 -16.985 1.00 37.25 258 PHE A O 1
ATOM 1966 N N . VAL A 1 259 ? -10.464 -12.093 -15.064 1.00 40.25 259 VAL A N 1
ATOM 1967 C CA . VAL A 1 259 ? -11.769 -12.746 -14.946 1.00 40.25 259 VAL A CA 1
ATOM 1968 C C . VAL A 1 259 ? -12.750 -11.642 -14.584 1.00 40.25 259 VAL A C 1
ATOM 1970 O O . VAL A 1 259 ? -12.370 -10.722 -13.855 1.00 40.25 259 VAL A O 1
ATOM 1973 N N . ASP A 1 260 ? -13.937 -11.666 -15.185 1.00 38.47 260 ASP A N 1
ATOM 1974 C CA . ASP A 1 260 ? -14.911 -10.575 -15.111 1.00 38.47 260 ASP A CA 1
ATOM 1975 C C . ASP A 1 260 ? -15.036 -10.034 -13.672 1.00 38.47 260 ASP A C 1
ATOM 1977 O O . ASP A 1 260 ? -15.021 -10.804 -12.709 1.00 38.47 260 ASP A O 1
ATOM 1981 N N . GLU A 1 261 ? -15.104 -8.703 -13.511 1.00 44.41 261 GLU A N 1
ATOM 1982 C CA . GLU A 1 261 ? -15.002 -8.015 -12.204 1.00 44.41 261 GLU A CA 1
ATOM 1983 C C . GLU A 1 261 ? -15.991 -8.556 -11.141 1.00 44.41 261 GLU A C 1
ATOM 1985 O O . GLU A 1 261 ? -15.731 -8.426 -9.944 1.00 44.41 261 GLU A O 1
ATOM 1990 N N . GLU A 1 262 ? -17.081 -9.209 -11.566 1.00 39.44 262 GLU A N 1
ATOM 1991 C CA . GLU A 1 262 ? -18.090 -9.856 -10.716 1.00 39.44 262 GLU A CA 1
ATOM 1992 C C . GLU A 1 262 ? -17.607 -11.128 -9.989 1.00 39.44 262 GLU A C 1
ATOM 1994 O O . GLU A 1 262 ? -18.106 -11.415 -8.902 1.00 39.44 262 GLU A O 1
ATOM 1999 N N . GLU A 1 263 ? -16.626 -11.875 -10.512 1.00 42.69 263 GLU A N 1
ATOM 2000 C CA . GLU A 1 263 ? -16.206 -13.176 -9.945 1.00 42.69 263 GLU A CA 1
ATOM 2001 C C . GLU A 1 263 ? -15.047 -13.092 -8.932 1.00 42.69 263 GLU A C 1
ATOM 2003 O O . GLU A 1 263 ? -14.694 -14.088 -8.301 1.00 42.69 263 GLU A O 1
ATOM 2008 N N . GLN A 1 264 ? -14.451 -11.911 -8.743 1.00 53.56 264 GLN A N 1
ATOM 2009 C CA . GLN A 1 264 ? -13.241 -11.740 -7.917 1.00 53.56 264 GLN A CA 1
ATOM 2010 C C . GLN A 1 264 ? -13.459 -10.972 -6.608 1.00 53.56 264 GLN A C 1
ATOM 2012 O O . GLN A 1 264 ? -12.566 -10.912 -5.753 1.00 53.56 264 GLN A O 1
ATOM 2017 N N . GLY A 1 265 ? -14.619 -10.329 -6.464 1.00 59.38 265 GLY A N 1
ATOM 2018 C CA . GLY A 1 265 ? -14.999 -9.621 -5.249 1.00 59.38 265 GLY A CA 1
ATOM 2019 C C . GLY A 1 265 ? -15.373 -10.584 -4.116 1.00 59.38 265 GLY A C 1
ATOM 2020 O O . GLY A 1 265 ? -15.549 -11.780 -4.334 1.00 59.38 265 GLY A O 1
ATOM 2021 N N . PRO A 1 266 ? -15.565 -10.083 -2.889 1.00 70.69 266 PRO A N 1
ATOM 2022 C CA . PRO A 1 266 ? -15.993 -10.881 -1.735 1.00 70.69 266 PRO A CA 1
ATOM 2023 C C . PRO A 1 266 ? -17.438 -11.435 -1.843 1.00 70.69 266 PRO A C 1
ATOM 2025 O O . PRO A 1 266 ? -18.006 -11.893 -0.855 1.00 70.69 266 PRO A O 1
ATOM 2028 N N . GLY A 1 267 ? -18.048 -11.415 -3.036 1.00 78.25 267 GLY A N 1
ATOM 2029 C CA . GLY A 1 267 ? -19.378 -11.969 -3.310 1.00 78.25 267 GLY A CA 1
ATOM 2030 C C . GLY A 1 267 ? -20.547 -11.133 -2.778 1.00 78.25 267 GLY A C 1
ATOM 2031 O O . GLY A 1 267 ? -21.680 -11.608 -2.758 1.00 78.25 267 GLY A O 1
ATOM 2032 N N . HIS A 1 268 ? -20.294 -9.899 -2.337 1.00 84.06 268 HIS A N 1
ATOM 2033 C CA . HIS A 1 268 ? -21.308 -8.980 -1.820 1.00 84.06 268 HIS A CA 1
ATOM 2034 C C . HIS A 1 268 ? -21.128 -7.558 -2.361 1.00 84.06 268 HIS A C 1
ATOM 2036 O O . HIS A 1 268 ? -20.145 -7.245 -3.037 1.00 84.06 268 HIS A O 1
ATOM 2042 N N . SER A 1 269 ? -22.093 -6.683 -2.061 1.00 92.06 269 SER A N 1
ATOM 2043 C CA . SER A 1 269 ? -22.118 -5.340 -2.639 1.00 92.06 269 SER A CA 1
ATOM 2044 C C . SER A 1 269 ? -20.909 -4.490 -2.205 1.00 92.06 269 SER A C 1
ATOM 2046 O O . SER A 1 269 ? -20.362 -4.694 -1.111 1.00 92.06 269 SER A O 1
ATOM 2048 N N . PRO A 1 270 ? -20.497 -3.509 -3.027 1.00 92.50 270 PRO A N 1
ATOM 2049 C CA . PRO A 1 270 ? -19.455 -2.547 -2.668 1.00 92.50 270 PRO A CA 1
ATOM 2050 C C . PRO A 1 270 ? -19.741 -1.775 -1.367 1.00 92.50 270 PRO A C 1
ATOM 2052 O O . PRO A 1 270 ? -18.821 -1.474 -0.605 1.00 92.50 270 PRO A O 1
ATOM 2055 N N . GLU A 1 271 ? -21.008 -1.468 -1.076 1.00 93.75 271 GLU A N 1
ATOM 2056 C CA . GLU A 1 271 ? -21.430 -0.799 0.163 1.00 93.75 271 GLU A CA 1
ATOM 2057 C C . GLU A 1 271 ? -21.212 -1.696 1.382 1.00 93.75 271 GLU A C 1
ATOM 2059 O O . GLU A 1 271 ? -20.766 -1.224 2.430 1.00 93.75 271 GLU A O 1
ATOM 2064 N N . GLU A 1 272 ? -21.482 -2.995 1.234 1.00 93.06 272 GLU A N 1
ATOM 2065 C CA . GLU A 1 272 ? -21.205 -3.984 2.269 1.00 93.06 272 GLU A CA 1
ATOM 2066 C C . GLU A 1 272 ? -19.694 -4.110 2.513 1.00 93.06 272 GLU A C 1
ATOM 2068 O O . GLU A 1 272 ? -19.269 -4.088 3.667 1.00 93.06 272 GLU A O 1
ATOM 2073 N N . SER A 1 273 ? -18.862 -4.092 1.463 1.00 94.06 273 SER A N 1
ATOM 2074 C CA . SER A 1 273 ? -17.397 -4.035 1.613 1.00 94.06 273 SER A CA 1
ATOM 2075 C C . SER A 1 273 ? -16.930 -2.816 2.393 1.00 94.06 273 SER A C 1
ATOM 2077 O O . SER A 1 273 ? -16.101 -2.922 3.300 1.00 94.06 273 SER A O 1
ATOM 2079 N N . TYR A 1 274 ? -17.490 -1.644 2.093 1.00 94.75 274 TYR A N 1
ATOM 2080 C CA . TYR A 1 274 ? -17.167 -0.434 2.839 1.00 94.75 274 TYR A CA 1
ATOM 2081 C C . TYR A 1 274 ? -17.587 -0.533 4.310 1.00 94.75 274 TYR A C 1
ATOM 2083 O O . TYR A 1 274 ? -16.848 -0.095 5.200 1.00 94.75 274 TYR A O 1
ATOM 2091 N N . ARG A 1 275 ? -18.750 -1.135 4.586 1.00 95.88 275 ARG A N 1
ATOM 2092 C CA . ARG A 1 275 ? -19.241 -1.371 5.948 1.00 95.88 275 ARG A CA 1
ATOM 2093 C C . ARG A 1 275 ? -18.323 -2.317 6.722 1.00 95.88 275 ARG A C 1
ATOM 2095 O O . ARG A 1 275 ? -17.974 -2.001 7.859 1.00 95.88 275 ARG A O 1
ATOM 2102 N N . LEU A 1 276 ? -17.909 -3.430 6.114 1.00 95.38 276 LEU A N 1
ATOM 2103 C CA . LEU A 1 276 ? -17.000 -4.407 6.722 1.00 95.38 276 LEU A CA 1
ATOM 2104 C C . LEU A 1 276 ? -15.626 -3.799 7.007 1.00 95.38 276 LEU A C 1
ATOM 2106 O O . LEU A 1 276 ? -15.116 -3.957 8.114 1.00 95.38 276 LEU A O 1
ATOM 2110 N N . LEU A 1 277 ? -15.067 -3.027 6.068 1.00 94.94 277 LEU A N 1
ATOM 2111 C CA . LEU A 1 277 ? -13.822 -2.281 6.285 1.00 94.94 277 LEU A CA 1
ATOM 2112 C C . LEU A 1 277 ? -13.924 -1.323 7.471 1.00 94.94 277 LEU A C 1
ATOM 2114 O O . LEU A 1 277 ? -13.032 -1.297 8.318 1.00 94.94 277 LEU A O 1
ATOM 2118 N N . ASN A 1 278 ? -15.004 -0.540 7.547 1.00 95.75 278 ASN A N 1
ATOM 2119 C CA . ASN A 1 278 ? -15.205 0.393 8.655 1.00 95.75 278 ASN A CA 1
ATOM 2120 C C . ASN A 1 278 ? -15.320 -0.343 9.992 1.00 95.75 278 ASN A C 1
ATOM 2122 O O . ASN A 1 278 ? -14.652 0.041 10.950 1.00 95.75 278 ASN A O 1
ATOM 2126 N N . ALA A 1 279 ? -16.127 -1.405 10.045 1.00 95.56 279 ALA A N 1
ATOM 2127 C CA . ALA A 1 279 ? -16.318 -2.204 11.250 1.00 95.56 279 ALA A CA 1
ATOM 2128 C C . ALA A 1 279 ? -15.006 -2.850 11.717 1.00 95.56 279 ALA A C 1
ATOM 2130 O O . ALA A 1 279 ? -14.689 -2.814 12.906 1.00 95.56 279 ALA A O 1
ATOM 2131 N N . HIS A 1 280 ? -14.211 -3.380 10.786 1.00 95.12 280 HIS A N 1
ATOM 2132 C CA . HIS A 1 280 ? -12.908 -3.957 11.098 1.00 95.12 280 HIS A CA 1
ATOM 2133 C C . HIS A 1 280 ? -11.943 -2.918 11.641 1.00 95.12 280 HIS A C 1
ATOM 2135 O O . HIS A 1 280 ? -11.448 -3.092 12.751 1.00 95.12 280 HIS A O 1
ATOM 2141 N N . ILE A 1 281 ? -11.734 -1.809 10.921 1.00 94.75 281 ILE A N 1
ATOM 2142 C CA . ILE A 1 281 ? -10.818 -0.744 11.352 1.00 94.75 281 ILE A CA 1
ATOM 2143 C C . ILE A 1 281 ? -11.228 -0.208 12.733 1.00 94.75 281 ILE A C 1
ATOM 2145 O O . ILE A 1 281 ? -10.366 -0.001 13.578 1.00 94.75 281 ILE A O 1
ATOM 2149 N N . GLN A 1 282 ? -12.526 -0.060 13.011 1.00 93.38 282 GLN A N 1
ATOM 2150 C CA . GLN A 1 282 ? -13.025 0.314 14.342 1.00 93.38 282 GLN A CA 1
ATOM 2151 C C . GLN A 1 282 ? -12.730 -0.730 15.415 1.00 93.38 282 GLN A C 1
ATOM 2153 O O . GLN A 1 282 ? -12.382 -0.368 16.538 1.00 93.38 282 GLN A O 1
ATOM 2158 N N . SER A 1 283 ? -12.863 -2.015 15.083 1.00 92.06 283 SER A N 1
ATOM 2159 C CA . SER A 1 283 ? -12.574 -3.105 16.017 1.00 92.06 283 SER A CA 1
ATOM 2160 C C . SER A 1 283 ? -11.094 -3.152 16.402 1.00 92.06 283 SER A C 1
ATOM 2162 O O . SER A 1 283 ? -10.767 -3.428 17.554 1.00 92.06 283 SER A O 1
ATOM 2164 N N . VAL A 1 284 ? -10.210 -2.825 15.453 1.00 90.56 284 VAL A N 1
ATOM 2165 C CA . VAL A 1 284 ? -8.758 -2.862 15.641 1.00 90.56 284 VAL A CA 1
ATOM 2166 C C . VAL A 1 284 ? -8.165 -1.520 16.060 1.00 90.56 284 VAL A C 1
ATOM 2168 O O . VAL A 1 284 ? -7.024 -1.475 16.491 1.00 90.56 284 VAL A O 1
ATOM 2171 N N . ALA A 1 285 ? -8.907 -0.422 15.935 1.00 89.75 285 ALA A N 1
ATOM 2172 C CA . ALA A 1 285 ? -8.502 0.916 16.342 1.00 89.75 285 ALA A CA 1
ATOM 2173 C C . ALA A 1 285 ? -9.722 1.675 16.883 1.00 89.75 285 ALA A C 1
ATOM 2175 O O . ALA A 1 285 ? -10.393 2.386 16.133 1.00 89.75 285 ALA A O 1
ATOM 2176 N N . PRO A 1 286 ? -10.006 1.590 18.195 1.00 86.56 286 PRO A N 1
ATOM 2177 C CA . PRO A 1 286 ? -11.202 2.199 18.786 1.00 86.56 286 PRO A CA 1
ATOM 2178 C C . PRO A 1 286 ? -11.315 3.722 18.591 1.00 86.56 286 PRO A C 1
ATOM 2180 O O . PRO A 1 286 ? -12.411 4.276 18.626 1.00 86.56 286 PRO A O 1
ATOM 2183 N N . ALA A 1 287 ? -10.193 4.413 18.357 1.00 87.75 287 ALA A N 1
ATOM 2184 C CA . ALA A 1 287 ? -10.166 5.843 18.039 1.00 87.75 287 ALA A CA 1
ATOM 2185 C C . ALA A 1 287 ? -10.617 6.169 16.595 1.00 87.75 287 ALA A C 1
ATOM 2187 O O . ALA A 1 287 ? -10.824 7.338 16.258 1.00 87.75 287 ALA A O 1
ATOM 2188 N N . ALA A 1 288 ? -10.771 5.165 15.727 1.00 92.19 288 ALA A N 1
ATOM 2189 C CA . ALA A 1 288 ? -11.093 5.325 14.315 1.00 92.19 288 ALA A CA 1
ATOM 2190 C C . ALA A 1 288 ? -12.583 5.630 14.092 1.00 92.19 288 ALA A C 1
ATOM 2192 O O . ALA A 1 288 ? -13.397 4.765 13.773 1.00 92.19 288 ALA A O 1
ATOM 2193 N N . THR A 1 289 ? -12.968 6.899 14.217 1.00 94.19 289 THR A N 1
ATOM 2194 C CA . THR A 1 289 ? -14.327 7.317 13.831 1.00 94.19 289 THR A CA 1
ATOM 2195 C C . THR A 1 289 ? -14.563 7.109 12.323 1.00 94.19 289 THR A C 1
ATOM 2197 O O . THR A 1 289 ? -13.605 7.182 11.545 1.00 94.19 289 THR A O 1
ATOM 2200 N N . PRO A 1 290 ? -15.820 6.938 11.859 1.00 94.00 290 PRO A N 1
ATOM 2201 C CA . PRO A 1 290 ? -16.118 6.796 10.428 1.00 94.00 290 PRO A CA 1
ATOM 2202 C C . PRO A 1 290 ? -15.533 7.920 9.558 1.00 94.00 290 PRO A C 1
ATOM 2204 O O . PRO A 1 290 ? -15.089 7.681 8.440 1.00 94.00 290 PRO A O 1
ATOM 2207 N N . ALA A 1 291 ? -15.471 9.149 10.083 1.00 94.50 291 ALA A N 1
ATOM 2208 C CA . ALA A 1 291 ? -14.879 10.286 9.381 1.00 94.50 291 ALA A CA 1
ATOM 2209 C C . ALA A 1 291 ? -13.354 10.153 9.213 1.00 94.50 291 ALA A C 1
ATOM 2211 O O . ALA A 1 291 ? -12.812 10.523 8.170 1.00 94.50 291 ALA A O 1
ATOM 2212 N N . LEU A 1 292 ? -12.653 9.612 10.216 1.00 94.44 292 LEU A N 1
ATOM 2213 C CA . LEU A 1 292 ? -11.211 9.362 10.134 1.00 94.44 292 LEU A CA 1
ATOM 2214 C C . LEU A 1 292 ? -10.901 8.203 9.186 1.00 94.44 292 LEU A C 1
ATOM 2216 O O . LEU A 1 292 ? -9.956 8.302 8.405 1.00 94.44 292 LEU A O 1
ATOM 2220 N N . ILE A 1 293 ? -11.727 7.154 9.199 1.00 94.94 293 ILE A N 1
ATOM 2221 C CA . ILE A 1 293 ? -11.612 6.017 8.277 1.00 94.94 293 ILE A CA 1
ATOM 2222 C C . ILE A 1 293 ? -11.833 6.480 6.840 1.00 94.94 293 ILE A C 1
ATOM 2224 O O . ILE A 1 293 ? -10.986 6.230 5.986 1.00 94.94 293 ILE A O 1
ATOM 2228 N N . ALA A 1 294 ? -12.904 7.236 6.582 1.00 93.12 294 ALA A N 1
ATOM 2229 C CA . ALA A 1 294 ? -13.162 7.824 5.271 1.00 93.12 294 ALA A CA 1
ATOM 2230 C C . ALA A 1 294 ? -11.990 8.704 4.807 1.00 93.12 294 ALA A C 1
ATOM 2232 O O . ALA A 1 294 ? -11.562 8.618 3.662 1.00 93.12 294 ALA A O 1
ATOM 2233 N N . LYS A 1 295 ? -11.401 9.504 5.706 1.00 92.69 295 LYS A N 1
ATOM 2234 C CA . LYS A 1 295 ? -10.215 10.317 5.395 1.00 92.69 295 LYS A CA 1
ATOM 2235 C C . LYS A 1 295 ? -8.968 9.474 5.111 1.00 92.69 295 LYS A C 1
ATOM 2237 O O . LYS A 1 295 ? -8.155 9.879 4.289 1.00 92.69 295 LYS A O 1
ATOM 2242 N N . MET A 1 296 ? -8.780 8.346 5.794 1.00 93.62 296 MET A N 1
ATOM 2243 C CA . MET A 1 296 ? -7.649 7.440 5.572 1.00 93.62 296 MET A CA 1
ATOM 2244 C C . MET A 1 296 ? -7.786 6.685 4.243 1.00 93.62 296 MET A C 1
ATOM 2246 O O . MET A 1 296 ? -6.815 6.579 3.489 1.00 93.62 296 MET A O 1
ATOM 2250 N N . LEU A 1 297 ? -8.983 6.171 3.954 1.00 91.75 297 LEU A N 1
ATOM 2251 C CA . LEU A 1 297 ? -9.276 5.406 2.743 1.00 91.75 297 LEU A CA 1
ATOM 2252 C C . LEU A 1 297 ? -9.429 6.309 1.508 1.00 91.75 297 LEU A C 1
ATOM 2254 O O . LEU A 1 297 ? -9.035 5.898 0.421 1.00 91.75 297 LEU A O 1
ATOM 2258 N N . GLY A 1 298 ? -9.899 7.547 1.646 1.00 85.00 298 GLY A N 1
ATOM 2259 C CA . GLY A 1 298 ? -10.008 8.510 0.543 1.00 85.00 298 GLY A CA 1
ATOM 2260 C C . GLY A 1 298 ? -11.206 8.341 -0.381 1.00 85.00 298 GLY A C 1
ATOM 2261 O O . GLY A 1 298 ? -11.093 8.779 -1.552 1.00 85.00 298 GLY A O 1
#

Foldseek 3Di:
DPPPLLPQQLVLQADQALVSVLVLQVQLQKAFCDDALFRNGHVHSNYDPVQVDPPPDPGHHPLRSVQVSLVVLQKFWFQQWPPSTIMIGGLVLLLLLLQLLLPDPVLDQDPLLVQLLVCCQQQVKAWLVVSCVSVVHDSVVSVVSQSSCVNSLQKTFNHKDFQFDDPVRHGPSDMTTMMHGCCSRNQDDPPDDDDDDDDDDDDDDDDDPDDDDDDDDDDDDDDDDDDDDDDDPPDDDDDDPDRPPDDPDPDDDNPDRPDDPCPRHPNDHSVVSLVVSQVSNCVSRVSCDPVRSVNTSD